Protein AF-A0A7S2BC73-F1 (afdb_monomer_lite)

InterPro domains:
  IPR008922 Di-copper centre-containing domain superfamily [G3DSA:1.10.1280.10] (42-224)
  IPR008922 Di-copper centre-containing domain superfamily [SSF48056] (127-220)

Sequence (227 aa):
MDGEVSPAVYTFAHSIQPLARMLWRADLLQCPEHCPMSMAPSECMCTCSKTALAGRPSYEILDSSGILESVEFFDADGHLLSSFYNESTEKIEYSLSGYTVDKTMHIYDGLLKLSCAPGKIGDNYDSSSPNDLTFWFLHPTIDRLWHYMRLSKRVYNETWDPYHTCYGHNPDDLQPFKNLFDNNNEYYTNSELYTLLHPKNIHLPYMYDNFEWPHCEMQGYNMKAFY

Foldseek 3Di:
DPDDQAPQLVVCLVVLQVLLVLCVVVVQWDADPDDDPPDDLVNHFIFGDCVVCPPPQLVVSCVVSCVQVVDWGADNVGDIDNHQADPVPRDGDCAPVPGDNVSVSVVSVSVSRSSRTSGDDDCCVDPSNVVDPVSVVVVVLVLLVVLLVLPWPDDDPPDFDQDDPDQLRHQQHFDPDDPPQHDPRDTDGNVRCVVCSHQPRPSDPDDDPDSDDVVCVVVVDDSPVTD

Structure (mmCIF, N/CA/C/O backbone):
data_AF-A0A7S2BC73-F1
#
_entry.id   AF-A0A7S2BC73-F1
#
loop_
_atom_site.group_PDB
_atom_site.id
_atom_site.type_symbol
_atom_site.label_atom_id
_atom_site.label_alt_id
_atom_site.label_comp_id
_atom_site.label_asym_id
_atom_site.label_entity_id
_atom_site.label_seq_id
_atom_site.pdbx_PDB_ins_code
_atom_site.Cartn_x
_atom_site.Cartn_y
_atom_site.Cartn_z
_atom_site.occupancy
_atom_site.B_iso_or_equiv
_atom_site.auth_seq_id
_atom_site.auth_comp_id
_atom_site.auth_asym_id
_atom_site.auth_atom_id
_atom_site.pdbx_PDB_model_num
ATOM 1 N N . MET A 1 1 ? -24.827 7.594 20.750 1.00 45.72 1 MET A N 1
ATOM 2 C CA . MET A 1 1 ? -23.374 7.812 20.910 1.00 45.72 1 MET A CA 1
ATOM 3 C C . MET A 1 1 ? -23.098 9.230 20.423 1.00 45.72 1 MET A C 1
ATOM 5 O O . MET A 1 1 ? -22.693 9.422 19.281 1.00 45.72 1 MET A O 1
ATOM 9 N N . ASP A 1 2 ? -23.377 10.218 21.277 1.00 42.28 2 ASP A N 1
ATOM 10 C CA . ASP A 1 2 ? -23.399 11.648 20.912 1.00 42.28 2 ASP A CA 1
ATOM 11 C C . ASP A 1 2 ? -22.150 12.393 21.418 1.00 42.28 2 ASP A C 1
ATOM 13 O O . ASP A 1 2 ? -22.203 13.571 21.746 1.00 42.28 2 ASP A O 1
ATOM 17 N N . GLY A 1 3 ? -21.009 11.702 21.503 1.00 53.25 3 GLY A N 1
ATOM 18 C CA . GLY A 1 3 ? -19.717 12.337 21.776 1.00 53.25 3 GLY A CA 1
ATOM 19 C C . GLY A 1 3 ? -19.117 12.928 20.500 1.00 53.25 3 GLY A C 1
ATOM 20 O O . GLY A 1 3 ? -19.081 12.249 19.465 1.00 53.25 3 GLY A O 1
ATOM 21 N N . GLU A 1 4 ? -18.665 14.181 20.555 1.00 55.88 4 GLU A N 1
ATOM 22 C CA . GLU A 1 4 ? -17.845 14.783 19.500 1.00 55.88 4 GLU A CA 1
ATOM 23 C C . GLU A 1 4 ? -16.570 13.963 19.283 1.00 55.88 4 GLU A C 1
ATOM 25 O O . GLU A 1 4 ? -15.957 13.461 20.222 1.00 55.88 4 GLU A O 1
ATOM 30 N N . VAL A 1 5 ? -16.196 13.802 18.017 1.00 60.91 5 VAL A N 1
ATOM 31 C CA . VAL A 1 5 ? -14.958 13.140 17.616 1.00 60.91 5 VAL A CA 1
ATOM 32 C C . VAL A 1 5 ? -13.845 14.189 17.672 1.00 60.91 5 VAL A C 1
ATOM 34 O O . VAL A 1 5 ? -13.923 15.191 16.963 1.00 60.91 5 VAL A O 1
ATOM 37 N N . SER A 1 6 ? -12.842 13.987 18.532 1.00 64.62 6 SER A N 1
ATOM 38 C CA . SER A 1 6 ? -11.708 14.915 18.699 1.00 64.62 6 SER A CA 1
ATOM 39 C C . SER A 1 6 ? -10.987 15.190 17.363 1.00 64.62 6 SER A C 1
ATOM 41 O O . SER A 1 6 ? -10.860 14.280 16.548 1.00 64.62 6 SER A O 1
ATOM 43 N N . PRO A 1 7 ? -10.447 16.401 17.116 1.00 67.12 7 PRO A N 1
ATOM 44 C CA . PRO A 1 7 ? -9.678 16.704 15.905 1.00 67.12 7 PRO A CA 1
ATOM 45 C C . PRO A 1 7 ? -8.522 15.734 15.631 1.00 67.12 7 PRO A C 1
ATOM 47 O O . PRO A 1 7 ? -8.244 15.418 14.476 1.00 67.12 7 PRO A O 1
ATOM 50 N N . ALA A 1 8 ? -7.881 15.215 16.678 1.00 63.97 8 ALA A N 1
ATOM 51 C CA . ALA A 1 8 ? -6.793 14.256 16.528 1.00 63.97 8 ALA A CA 1
ATOM 52 C C . ALA A 1 8 ? -7.261 12.903 15.990 1.00 63.97 8 ALA A C 1
ATOM 54 O O . ALA A 1 8 ? -6.517 12.209 15.309 1.00 63.97 8 ALA A O 1
ATOM 55 N N . VAL A 1 9 ? -8.537 12.578 16.166 1.00 61.12 9 VAL A N 1
ATOM 56 C CA . VAL A 1 9 ? -9.139 11.371 15.616 1.00 61.12 9 VAL A CA 1
ATOM 57 C C . VAL A 1 9 ? -9.092 11.380 14.073 1.00 61.12 9 VAL A C 1
ATOM 59 O O . VAL A 1 9 ? -8.940 10.327 13.462 1.00 61.12 9 VAL A O 1
ATOM 62 N N . TYR A 1 10 ? -9.080 12.550 13.412 1.00 65.62 10 TYR A N 1
ATOM 63 C CA . TYR A 1 10 ? -8.867 12.632 11.956 1.00 65.62 10 TYR A CA 1
ATOM 64 C C . TYR A 1 10 ? -7.457 12.241 11.510 1.00 65.62 10 TYR A C 1
ATOM 66 O O . TYR A 1 10 ? -7.296 11.804 10.371 1.00 65.62 10 TYR A O 1
ATOM 74 N N . THR A 1 11 ? -6.447 12.342 12.380 1.00 66.50 11 THR A N 1
ATOM 75 C CA . THR A 1 11 ? -5.098 11.843 12.054 1.00 66.50 11 THR A CA 1
ATOM 76 C C . THR A 1 11 ? -5.104 10.330 11.862 1.00 66.50 11 THR A C 1
ATOM 78 O O . THR A 1 11 ? -4.346 9.813 11.052 1.00 66.50 11 THR A O 1
ATOM 81 N N . PHE A 1 12 ? -6.044 9.638 12.511 1.00 71.94 12 PHE A N 1
ATOM 82 C CA . PHE A 1 12 ? -6.228 8.201 12.394 1.00 71.94 12 PHE A CA 1
ATOM 83 C C . PHE A 1 12 ? -7.166 7.779 11.253 1.00 71.94 12 PHE A C 1
ATOM 85 O O . PHE A 1 12 ? -7.286 6.595 10.937 1.00 71.94 12 PHE A O 1
ATOM 92 N N . ALA A 1 13 ? -7.833 8.729 10.591 1.00 71.56 13 ALA A N 1
ATOM 93 C CA . ALA A 1 13 ? -8.846 8.412 9.588 1.00 71.56 13 ALA A CA 1
ATOM 94 C C . ALA A 1 13 ? -8.305 7.551 8.433 1.00 71.56 13 ALA A C 1
ATOM 96 O O . ALA A 1 13 ? -9.030 6.709 7.904 1.00 71.56 13 ALA A O 1
ATOM 97 N N . HIS A 1 14 ? -7.021 7.705 8.086 1.00 73.50 14 HIS A N 1
ATOM 98 C CA . HIS A 1 14 ? -6.378 6.893 7.051 1.00 73.50 14 HIS A CA 1
ATOM 99 C C . HIS A 1 14 ? -6.269 5.410 7.435 1.00 73.50 14 HIS A C 1
ATOM 101 O O . HIS A 1 14 ? -6.293 4.553 6.561 1.00 73.50 14 HIS A O 1
ATOM 107 N N . SER A 1 15 ? -6.163 5.092 8.725 1.00 78.25 15 SER A N 1
ATOM 108 C CA . SER A 1 15 ?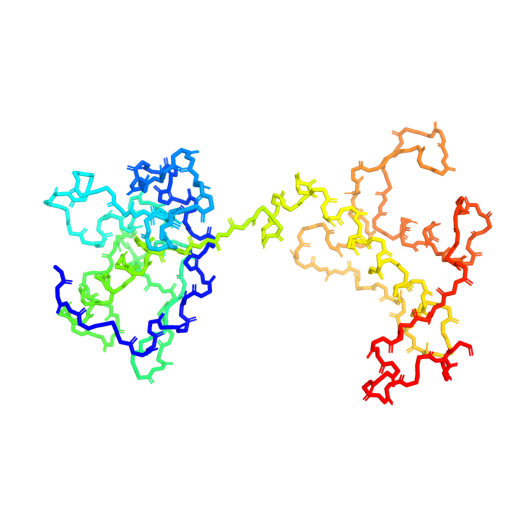 -6.010 3.722 9.221 1.00 78.25 15 SER A CA 1
ATOM 109 C C . SER A 1 15 ? -7.347 3.012 9.395 1.00 78.25 15 SER A C 1
ATOM 111 O O . SER A 1 15 ? -7.387 1.786 9.405 1.00 78.25 15 SER A O 1
ATOM 113 N N . ILE A 1 16 ? -8.462 3.746 9.459 1.00 82.50 16 ILE A N 1
ATOM 114 C CA . ILE A 1 16 ? -9.795 3.133 9.515 1.00 82.50 16 ILE A CA 1
ATOM 115 C C . ILE A 1 16 ? -10.016 2.206 8.315 1.00 82.50 16 ILE A C 1
ATOM 117 O O . ILE A 1 16 ? -10.535 1.102 8.447 1.00 82.50 16 ILE A O 1
ATOM 121 N N . GLN A 1 17 ? -9.626 2.677 7.135 1.00 80.12 17 GLN A N 1
ATOM 122 C CA . GLN A 1 17 ? -9.816 1.988 5.869 1.00 80.12 17 GLN A CA 1
ATOM 123 C C . GLN A 1 17 ? -9.168 0.592 5.836 1.00 80.12 17 GLN A C 1
ATOM 125 O O . GLN A 1 17 ? -9.895 -0.384 5.632 1.00 80.12 17 GLN A O 1
ATOM 130 N N . PRO A 1 18 ? -7.856 0.435 6.101 1.00 79.44 18 PRO A N 1
ATOM 131 C CA . PRO A 1 18 ? -7.240 -0.886 6.169 1.00 79.44 18 PRO A CA 1
ATOM 132 C C . PRO A 1 18 ? -7.751 -1.729 7.348 1.00 79.44 18 PRO A C 1
ATOM 134 O O . PRO A 1 18 ? -7.752 -2.956 7.247 1.00 79.44 18 PRO A O 1
ATOM 137 N N . LEU A 1 19 ? -8.212 -1.115 8.444 1.00 85.75 19 LEU A N 1
ATOM 138 C CA . LEU A 1 19 ? -8.766 -1.831 9.601 1.00 85.75 19 LEU A CA 1
ATOM 139 C C . LEU A 1 19 ? -10.217 -2.288 9.408 1.00 85.75 19 LEU A C 1
ATOM 141 O O . LEU A 1 19 ? -10.661 -3.213 10.089 1.00 85.75 19 LEU A O 1
ATOM 145 N N . ALA A 1 20 ? -10.950 -1.723 8.447 1.00 87.00 20 ALA A N 1
ATOM 146 C CA . ALA A 1 20 ? -12.342 -2.080 8.173 1.00 87.00 20 ALA A CA 1
ATOM 147 C C . ALA A 1 20 ? -12.517 -3.584 7.905 1.00 87.00 20 ALA A C 1
ATOM 149 O O . ALA A 1 20 ? -13.493 -4.191 8.347 1.00 87.00 20 ALA A O 1
ATOM 150 N N . ARG A 1 21 ? -11.529 -4.223 7.263 1.00 84.50 21 ARG A N 1
ATOM 151 C CA . ARG A 1 21 ? -11.527 -5.677 7.031 1.00 84.50 21 ARG A CA 1
ATOM 152 C C . ARG A 1 21 ? -11.583 -6.489 8.328 1.00 84.50 21 ARG A C 1
ATOM 154 O O . ARG A 1 21 ? -12.134 -7.584 8.322 1.00 84.50 21 ARG A O 1
ATOM 161 N N . MET A 1 22 ? -11.007 -5.981 9.418 1.00 89.06 22 MET A N 1
ATOM 162 C CA . MET A 1 22 ? -10.967 -6.670 10.710 1.00 89.06 22 MET A CA 1
ATOM 163 C C . MET A 1 22 ? -12.358 -6.678 11.339 1.00 89.06 22 MET A C 1
ATOM 165 O O . MET A 1 22 ? -12.852 -7.736 11.716 1.00 89.06 22 MET A O 1
ATOM 169 N N . LEU A 1 23 ? -13.050 -5.534 11.315 1.00 89.19 23 LEU A N 1
ATOM 170 C CA . LEU A 1 23 ? -14.446 -5.455 11.745 1.00 89.19 23 LEU A CA 1
ATOM 171 C C . LEU A 1 23 ? -15.386 -6.270 10.852 1.00 89.19 23 LEU A C 1
ATOM 173 O O . LEU A 1 23 ? -16.304 -6.907 11.360 1.00 89.19 23 LEU A O 1
ATOM 177 N N . TRP A 1 24 ? -15.166 -6.271 9.535 1.00 87.19 24 TRP A N 1
ATOM 178 C CA . TRP A 1 24 ? -15.962 -7.082 8.613 1.00 87.19 24 TRP A CA 1
ATOM 179 C C . TRP A 1 24 ? -15.786 -8.584 8.882 1.00 87.19 24 TRP A C 1
ATOM 181 O O . TRP A 1 24 ? -16.774 -9.300 9.008 1.00 87.19 24 TRP A O 1
ATOM 191 N N . ARG A 1 25 ? -14.545 -9.059 9.071 1.00 87.56 25 ARG A N 1
ATOM 192 C CA . ARG A 1 25 ? -14.253 -10.462 9.433 1.00 87.56 25 ARG A CA 1
ATOM 193 C C . ARG A 1 25 ? -14.805 -10.858 10.803 1.00 87.56 25 ARG A C 1
ATOM 195 O O . ARG A 1 25 ? -15.112 -12.028 11.006 1.00 87.56 25 ARG A O 1
ATOM 202 N N . ALA A 1 26 ? -14.925 -9.900 11.719 1.00 90.00 26 ALA A N 1
ATOM 203 C CA . ALA A 1 26 ? -15.525 -10.088 13.036 1.00 90.00 26 ALA A CA 1
ATOM 204 C C . ALA A 1 26 ? -17.066 -9.993 13.032 1.00 90.00 26 ALA A C 1
ATOM 206 O O . ALA A 1 26 ? -17.668 -10.010 14.103 1.00 90.00 26 ALA A O 1
ATOM 207 N N . ASP A 1 27 ? -17.703 -9.869 11.859 1.00 90.50 27 ASP A N 1
ATOM 208 C CA . ASP A 1 27 ? -19.157 -9.691 11.702 1.00 90.50 27 ASP A CA 1
ATOM 209 C C . ASP A 1 27 ? -19.706 -8.448 12.444 1.00 90.50 27 ASP A C 1
ATOM 211 O O . ASP A 1 27 ? -20.855 -8.378 12.887 1.00 90.50 27 ASP A O 1
ATOM 215 N N . LEU A 1 28 ? -18.854 -7.428 12.600 1.00 91.75 28 LEU A N 1
ATOM 216 C CA . LEU A 1 28 ? -19.187 -6.163 13.258 1.00 91.75 28 LEU A CA 1
ATOM 217 C C . LEU A 1 28 ? -19.649 -5.095 12.264 1.00 91.75 28 LEU A C 1
ATOM 219 O O . LEU A 1 28 ? -20.321 -4.151 12.679 1.00 91.75 28 LEU A O 1
ATOM 223 N N . LEU A 1 29 ? -19.331 -5.230 10.971 1.00 90.75 29 LEU A N 1
ATOM 224 C CA . LEU A 1 29 ? -19.782 -4.327 9.905 1.00 90.75 29 LEU A CA 1
ATOM 225 C C . LEU A 1 29 ? -20.921 -4.937 9.084 1.00 90.75 29 LEU A C 1
ATOM 227 O O . LEU A 1 29 ? -20.822 -6.049 8.582 1.00 90.75 29 LEU A O 1
ATOM 231 N N . GLN A 1 30 ? -21.966 -4.144 8.871 1.00 90.31 30 GLN A N 1
ATOM 232 C CA . GLN A 1 30 ? -23.051 -4.398 7.930 1.00 90.31 30 GLN A CA 1
ATOM 233 C C . GLN A 1 30 ? -22.867 -3.507 6.706 1.00 90.31 30 GLN A C 1
ATOM 235 O O . GLN A 1 30 ? -22.886 -2.279 6.811 1.00 90.31 30 GLN A O 1
ATOM 240 N N . CYS A 1 31 ? -22.698 -4.134 5.545 1.00 87.38 31 CYS A N 1
ATOM 241 C CA . CYS A 1 31 ? -22.526 -3.462 4.264 1.00 87.38 31 CYS A CA 1
ATOM 242 C C . CYS A 1 31 ? -23.716 -3.775 3.344 1.00 87.38 31 CYS A C 1
ATOM 244 O O . CYS A 1 31 ? -24.169 -4.921 3.326 1.00 87.38 31 CYS A O 1
ATOM 246 N N . PRO A 1 32 ? -24.217 -2.805 2.558 1.00 88.38 32 PRO A N 1
ATOM 247 C CA . PRO A 1 32 ? -25.177 -3.089 1.496 1.00 88.38 32 PRO A CA 1
ATOM 248 C C . PRO A 1 32 ? -24.585 -4.069 0.476 1.00 88.38 32 PRO A C 1
ATOM 250 O O . PRO A 1 32 ? -23.454 -3.883 0.034 1.00 88.38 32 PRO A O 1
ATOM 253 N N . GLU A 1 33 ? -25.355 -5.076 0.055 1.00 86.69 33 GLU A N 1
ATOM 254 C CA . GLU A 1 33 ? -24.918 -6.018 -0.992 1.00 86.69 33 GLU A CA 1
ATOM 255 C C . GLU A 1 33 ? -24.761 -5.337 -2.359 1.00 86.69 33 GLU A C 1
ATOM 257 O O . GLU A 1 33 ? -23.936 -5.736 -3.179 1.00 86.69 33 GLU A O 1
ATOM 262 N N . HIS A 1 34 ? -25.563 -4.301 -2.616 1.00 85.94 34 HIS A N 1
ATOM 263 C CA . HIS A 1 34 ? -25.544 -3.560 -3.866 1.00 85.94 34 HIS A CA 1
ATOM 264 C C . HIS A 1 34 ? -25.790 -2.070 -3.637 1.00 85.94 34 HIS A C 1
ATOM 266 O O . HIS A 1 34 ? -26.645 -1.673 -2.845 1.00 85.94 34 HIS A O 1
ATOM 272 N N . CYS A 1 35 ? -25.075 -1.252 -4.403 1.00 86.75 35 CYS A N 1
ATOM 273 C CA . CYS A 1 35 ? -25.186 0.195 -4.384 1.00 86.75 35 CYS A CA 1
ATOM 274 C C . CYS A 1 35 ? -25.550 0.739 -5.770 1.00 86.75 35 CYS A C 1
ATOM 276 O O . CYS A 1 35 ? -24.654 0.963 -6.590 1.00 86.75 35 CYS A O 1
ATOM 278 N N . PRO A 1 36 ? -26.839 0.982 -6.056 1.00 90.25 36 PRO A N 1
ATOM 279 C CA . PRO A 1 36 ? -27.240 1.572 -7.324 1.00 90.25 36 PRO A CA 1
ATOM 280 C C . PRO A 1 36 ? -26.840 3.052 -7.383 1.00 90.25 36 PRO A C 1
ATOM 282 O O . PRO A 1 36 ? -26.786 3.736 -6.362 1.00 90.25 36 PRO A O 1
ATOM 285 N N . MET A 1 37 ? -26.633 3.585 -8.591 1.00 87.19 37 MET A N 1
ATOM 286 C CA . MET A 1 37 ? -26.257 4.999 -8.784 1.00 87.19 37 MET A CA 1
ATOM 287 C C . MET A 1 37 ? -27.290 6.002 -8.239 1.00 87.19 37 MET A C 1
ATOM 289 O O . MET A 1 37 ? -26.955 7.158 -8.011 1.00 87.19 37 MET A O 1
ATOM 293 N N . SER A 1 38 ? -28.540 5.577 -8.038 1.00 90.69 38 SER A N 1
ATOM 294 C CA . SER A 1 38 ? -29.615 6.397 -7.470 1.00 90.69 38 SER A CA 1
ATOM 295 C C . SER A 1 38 ? -29.596 6.485 -5.939 1.00 90.69 38 SER A C 1
ATOM 297 O O . SER A 1 38 ? -30.345 7.280 -5.380 1.00 90.69 38 SER A O 1
ATOM 299 N N . MET A 1 39 ? -28.809 5.646 -5.261 1.00 89.38 39 MET A N 1
ATOM 300 C CA . MET A 1 39 ? -28.715 5.614 -3.801 1.00 89.38 39 MET A CA 1
ATOM 301 C C . MET A 1 39 ? -27.860 6.777 -3.294 1.00 89.38 39 MET A C 1
ATOM 303 O O . MET A 1 39 ? -26.826 7.105 -3.884 1.00 89.38 39 MET A O 1
ATOM 307 N N . ALA A 1 40 ? -28.264 7.391 -2.179 1.00 87.31 40 ALA A N 1
ATOM 308 C CA . ALA A 1 40 ? -27.463 8.446 -1.575 1.00 87.31 40 ALA A CA 1
ATOM 309 C C . ALA A 1 40 ? -26.092 7.889 -1.136 1.00 87.31 40 ALA A C 1
ATOM 311 O O . ALA A 1 40 ? -26.018 6.765 -0.630 1.00 87.31 40 ALA A O 1
ATOM 312 N N . PRO A 1 41 ? -24.987 8.652 -1.254 1.00 80.31 41 PRO A N 1
ATOM 313 C CA . PRO A 1 41 ? -23.673 8.180 -0.815 1.00 80.31 41 PRO A CA 1
ATOM 314 C C . PRO A 1 41 ? -23.644 7.699 0.642 1.00 80.31 41 PRO A C 1
ATOM 316 O O . PRO A 1 41 ? -22.939 6.741 0.936 1.00 80.31 41 PRO A O 1
ATOM 319 N N . SER A 1 42 ? -24.440 8.322 1.520 1.00 82.06 42 SER A N 1
ATOM 320 C CA . SER A 1 42 ? -24.604 7.955 2.934 1.00 82.06 42 SER A CA 1
ATOM 321 C C . SER A 1 42 ? -25.309 6.619 3.173 1.00 82.06 42 SER A C 1
ATOM 323 O O . SER A 1 42 ? -25.177 6.051 4.248 1.00 82.06 42 SER A O 1
ATOM 325 N N . GLU A 1 43 ? -26.076 6.128 2.201 1.00 85.25 43 GLU A N 1
ATOM 326 C CA . GLU A 1 43 ? -26.794 4.848 2.277 1.00 85.25 43 GLU A CA 1
ATOM 327 C C . GLU A 1 43 ? -25.970 3.703 1.675 1.00 85.25 43 GLU A C 1
ATOM 329 O O . GLU A 1 43 ? -26.135 2.546 2.048 1.00 85.25 43 GLU A O 1
ATOM 334 N N . CYS A 1 44 ? -25.030 4.032 0.787 1.00 86.38 44 CYS A N 1
ATOM 335 C CA . CYS A 1 44 ? -24.063 3.096 0.233 1.00 86.38 44 CYS A CA 1
ATOM 336 C C . CYS A 1 44 ? -22.754 3.127 1.040 1.00 86.38 44 CYS A C 1
ATOM 338 O O . CYS A 1 44 ? -21.707 3.541 0.543 1.00 86.38 44 CYS A O 1
ATOM 340 N N . MET A 1 45 ? -22.791 2.729 2.305 1.00 85.81 45 MET A N 1
ATOM 341 C CA . MET A 1 45 ? -21.575 2.544 3.099 1.00 85.81 45 MET A CA 1
ATOM 342 C C . MET A 1 45 ? -21.766 1.442 4.126 1.00 85.81 45 MET A C 1
ATOM 344 O O . MET A 1 45 ? -22.878 1.199 4.594 1.00 85.81 45 MET A O 1
ATOM 348 N N . CYS A 1 46 ? -20.666 0.791 4.485 1.00 87.25 46 CYS A N 1
ATOM 349 C CA . CYS A 1 46 ? -20.659 -0.108 5.624 1.00 87.25 46 CYS A CA 1
ATOM 350 C C . CYS A 1 46 ? -20.856 0.692 6.913 1.00 87.25 46 CYS A C 1
ATOM 352 O O . CYS A 1 46 ? -20.271 1.763 7.081 1.00 87.25 46 CYS A O 1
ATOM 354 N N . THR A 1 47 ? -21.652 0.151 7.830 1.00 90.31 47 THR A N 1
ATOM 355 C CA . THR A 1 47 ? -21.834 0.703 9.177 1.00 90.31 47 THR A CA 1
ATOM 356 C C . THR A 1 47 ? -21.753 -0.407 10.211 1.00 90.31 47 THR A C 1
ATOM 358 O O . THR A 1 47 ? -21.952 -1.573 9.880 1.00 90.31 47 THR A O 1
ATOM 361 N N . CYS A 1 48 ? -21.455 -0.088 11.468 1.00 91.12 48 CYS A N 1
ATOM 362 C CA . CYS A 1 48 ? -21.452 -1.129 12.491 1.00 91.12 48 CYS A CA 1
ATOM 363 C C . CYS A 1 48 ? -22.848 -1.706 12.761 1.00 91.12 48 CYS A C 1
ATOM 365 O O . CYS A 1 48 ? -23.842 -0.983 12.885 1.00 91.12 48 CYS A O 1
ATOM 367 N N . SER A 1 49 ? -22.888 -3.020 12.959 1.00 91.25 49 SER A N 1
ATOM 368 C CA . SER A 1 49 ? -24.059 -3.764 13.403 1.00 91.25 49 SER A CA 1
ATOM 369 C C . SER A 1 49 ? -24.483 -3.320 14.803 1.00 91.25 49 SER A C 1
ATOM 371 O O . SER A 1 49 ? -23.832 -3.629 15.803 1.00 91.25 49 SER A O 1
ATOM 373 N N . LYS A 1 50 ? -25.619 -2.620 14.907 1.00 87.62 50 LYS A N 1
ATOM 374 C CA . LYS A 1 50 ? -26.161 -2.189 16.210 1.00 87.62 50 LYS A CA 1
ATOM 375 C C . LYS A 1 50 ? -26.418 -3.364 17.155 1.00 87.62 50 LYS A C 1
ATOM 377 O O . LYS A 1 50 ? -26.315 -3.195 18.364 1.00 87.62 50 LYS A O 1
ATOM 382 N N . THR A 1 51 ? -26.766 -4.532 16.615 1.00 87.75 51 THR A N 1
ATOM 383 C CA . THR A 1 51 ? -27.002 -5.750 17.396 1.00 87.75 51 THR A CA 1
ATOM 384 C C . THR A 1 51 ? -25.697 -6.376 17.874 1.00 87.75 51 THR A C 1
ATOM 386 O O . THR A 1 51 ? -25.627 -6.766 19.034 1.00 87.75 51 THR A O 1
ATOM 389 N N . ALA A 1 52 ? -24.656 -6.420 17.036 1.00 86.81 52 ALA A N 1
ATOM 390 C CA . ALA A 1 52 ? -23.363 -6.997 17.418 1.00 86.81 52 ALA A CA 1
ATOM 391 C C . ALA A 1 52 ? -22.607 -6.145 18.455 1.00 86.81 52 ALA A C 1
ATOM 393 O O . ALA A 1 52 ? -21.820 -6.674 19.241 1.00 86.81 52 ALA A O 1
ATOM 394 N N . LEU A 1 53 ? -22.864 -4.832 18.482 1.00 89.25 53 LEU A N 1
ATOM 395 C CA . LEU A 1 53 ? -22.290 -3.909 19.467 1.00 89.25 53 LEU A CA 1
ATOM 396 C C . LEU A 1 53 ? -23.122 -3.773 20.756 1.00 89.25 53 LEU A C 1
ATOM 398 O O . LEU A 1 53 ? -22.682 -3.125 21.706 1.00 89.25 53 LEU A O 1
ATOM 402 N N . ALA A 1 54 ? -24.338 -4.323 20.808 1.00 88.62 54 ALA A N 1
ATOM 403 C CA . ALA A 1 54 ? -25.264 -4.054 21.902 1.00 88.62 54 ALA A CA 1
ATOM 404 C C . ALA A 1 54 ? -24.729 -4.561 23.254 1.00 88.62 54 ALA A C 1
ATOM 406 O O . ALA A 1 54 ? -24.465 -5.747 23.429 1.00 88.62 54 ALA A O 1
ATOM 407 N N . GLY A 1 55 ? -24.617 -3.655 24.231 1.00 87.00 55 GLY A N 1
ATOM 408 C CA . GLY A 1 55 ? -24.235 -3.983 25.610 1.00 87.00 55 GLY A CA 1
ATOM 409 C C . GLY A 1 55 ? -22.743 -4.240 25.838 1.00 87.00 55 GLY A C 1
ATOM 410 O O . GLY A 1 55 ? -22.372 -4.564 26.963 1.00 87.00 55 GLY A O 1
ATOM 411 N N . ARG A 1 56 ? -21.896 -4.074 24.815 1.00 90.25 56 ARG A N 1
ATOM 412 C CA . ARG A 1 56 ? -20.444 -4.268 24.911 1.00 90.25 56 ARG A CA 1
ATOM 413 C C . ARG A 1 56 ? -19.728 -2.915 24.986 1.00 90.25 56 ARG A C 1
ATOM 415 O O . ARG A 1 56 ? -20.075 -2.014 24.218 1.00 90.25 56 ARG A O 1
ATOM 422 N N . PRO A 1 57 ? -18.753 -2.734 25.891 1.00 91.88 57 PRO A N 1
ATOM 423 C CA . PRO A 1 57 ? -17.952 -1.518 25.925 1.00 91.88 57 PRO A CA 1
ATOM 424 C C . PRO A 1 57 ? -16.986 -1.470 24.732 1.00 91.88 57 PRO A C 1
ATOM 426 O O . PRO A 1 57 ? -16.520 -2.504 24.250 1.00 91.88 57 PRO A O 1
ATOM 429 N N . SER A 1 58 ? -16.649 -0.263 24.272 1.00 92.25 58 SER A N 1
ATOM 430 C CA . SER A 1 58 ? -15.863 -0.067 23.046 1.00 92.25 58 SER A CA 1
ATOM 431 C C . SER A 1 58 ? -14.500 -0.757 23.075 1.00 92.25 58 SER A C 1
ATOM 433 O O . SER A 1 58 ? -14.108 -1.352 22.077 1.00 92.25 58 SER A O 1
ATOM 435 N N . TYR A 1 59 ? -13.807 -0.754 24.218 1.00 91.00 59 TYR A N 1
ATOM 436 C CA . TYR A 1 59 ? -12.498 -1.401 24.352 1.00 91.00 59 TYR A CA 1
ATOM 437 C C . TYR A 1 59 ? -12.556 -2.918 24.110 1.00 91.00 59 TYR A C 1
ATOM 439 O O . TYR A 1 59 ? -11.660 -3.468 23.487 1.00 91.00 59 TYR A O 1
ATOM 447 N N . GLU A 1 60 ? -13.628 -3.591 24.543 1.00 92.31 60 GLU A N 1
ATOM 448 C CA . GLU A 1 60 ? -13.795 -5.039 24.366 1.00 92.31 60 GLU A CA 1
ATOM 449 C C . GLU A 1 60 ? -14.042 -5.386 22.893 1.00 92.31 60 GLU A C 1
ATOM 451 O O . GLU A 1 60 ? -13.541 -6.382 22.372 1.00 92.31 60 GLU A O 1
ATOM 456 N N . ILE A 1 61 ? -14.806 -4.544 22.194 1.00 92.94 61 ILE A N 1
ATOM 457 C CA . ILE A 1 61 ? -15.046 -4.690 20.756 1.00 92.94 61 ILE A CA 1
ATOM 458 C C . ILE A 1 61 ? -13.742 -4.478 19.980 1.00 92.94 61 ILE A C 1
ATOM 460 O O . ILE A 1 61 ? -13.403 -5.288 19.119 1.00 92.94 61 ILE A O 1
ATOM 464 N N . LEU A 1 62 ? -13.005 -3.410 20.292 1.00 92.12 62 LEU A N 1
ATOM 465 C CA . LEU A 1 62 ? -11.751 -3.082 19.615 1.00 92.12 62 LEU A CA 1
ATOM 466 C C . LEU A 1 62 ? -10.685 -4.163 19.838 1.00 92.12 62 LEU A C 1
ATOM 468 O O . LEU A 1 62 ? -10.035 -4.560 18.875 1.00 92.12 62 LEU A O 1
ATOM 472 N N . ASP A 1 63 ? -10.564 -4.684 21.058 1.00 91.69 63 ASP A N 1
ATOM 473 C CA . ASP A 1 63 ? -9.659 -5.787 21.398 1.00 91.69 63 ASP A CA 1
ATOM 474 C C . ASP A 1 63 ? -10.030 -7.080 20.670 1.00 91.69 63 ASP A C 1
ATOM 476 O O . ASP A 1 63 ? -9.243 -7.607 19.891 1.00 91.69 63 ASP A O 1
ATOM 480 N N . SER A 1 64 ? -11.277 -7.541 20.815 1.00 90.44 64 SER A N 1
ATOM 481 C CA . SER A 1 64 ? -11.726 -8.791 20.180 1.00 90.44 64 SER A CA 1
ATOM 482 C C . SER A 1 64 ? -11.702 -8.758 18.648 1.00 90.44 64 SER A C 1
ATOM 484 O O . SER A 1 64 ? -11.631 -9.809 18.013 1.00 90.44 64 SER A O 1
ATOM 486 N N . SER A 1 65 ? -11.756 -7.569 18.041 1.00 91.31 65 SER A N 1
ATOM 487 C CA . SER A 1 65 ? -11.594 -7.392 16.593 1.00 91.31 65 SER A CA 1
ATOM 488 C C . SER A 1 65 ? -10.132 -7.350 16.130 1.00 91.31 65 SER A C 1
ATOM 490 O O . SER A 1 65 ? -9.894 -7.386 14.925 1.00 91.31 65 SER A O 1
ATOM 492 N N . GLY A 1 66 ? -9.169 -7.262 17.055 1.00 90.38 66 GLY A N 1
ATOM 493 C CA . GLY A 1 66 ? -7.736 -7.092 16.792 1.00 90.38 66 GLY A CA 1
ATOM 494 C C . GLY A 1 66 ? -7.327 -5.661 16.423 1.00 90.38 66 GLY A C 1
ATOM 495 O O . GLY A 1 66 ? -6.178 -5.427 16.049 1.00 90.38 66 GLY A O 1
ATOM 496 N N . ILE A 1 67 ? -8.246 -4.687 16.496 1.00 90.81 67 ILE A N 1
ATOM 497 C CA . ILE A 1 67 ? -7.930 -3.293 16.160 1.00 90.81 67 ILE A CA 1
ATOM 498 C C . ILE A 1 67 ? -6.866 -2.746 17.101 1.00 90.81 67 ILE A C 1
ATOM 500 O O . ILE A 1 67 ? -5.927 -2.142 16.598 1.00 90.81 67 ILE A O 1
ATOM 504 N N . LEU A 1 68 ? -6.988 -2.965 18.418 1.00 90.31 68 LEU A N 1
ATOM 505 C CA . LEU A 1 68 ? -6.045 -2.420 19.409 1.00 90.31 68 LEU A CA 1
ATOM 506 C C . LEU A 1 68 ? -4.603 -2.905 19.197 1.00 90.31 68 LEU A C 1
ATOM 508 O O . LEU A 1 68 ? -3.671 -2.170 19.501 1.00 90.31 68 LEU A O 1
ATOM 512 N N . GLU A 1 69 ? -4.413 -4.100 18.638 1.00 87.50 69 GLU A N 1
ATOM 513 C CA . GLU A 1 69 ? -3.089 -4.627 18.279 1.00 87.50 69 GLU A CA 1
ATOM 514 C C . GLU A 1 69 ? -2.518 -3.986 17.004 1.00 87.50 69 GLU A C 1
ATOM 516 O O . GLU A 1 69 ? -1.310 -3.978 16.789 1.00 87.50 69 GLU A O 1
ATOM 521 N N . SER A 1 70 ? -3.389 -3.473 16.133 1.00 86.19 70 SER A N 1
ATOM 522 C CA . SER A 1 70 ? -3.041 -3.011 14.782 1.00 86.19 70 SER A CA 1
ATOM 523 C C . SER A 1 70 ? -3.046 -1.485 14.636 1.00 86.19 70 SER A C 1
ATOM 525 O O . SER A 1 70 ? -2.885 -0.977 13.524 1.00 86.19 70 SER A O 1
ATOM 527 N N . VAL A 1 71 ? -3.290 -0.751 15.724 1.00 85.69 71 VAL A N 1
ATOM 528 C CA . VAL A 1 71 ? -3.525 0.696 15.723 1.00 85.69 71 VAL A CA 1
ATOM 529 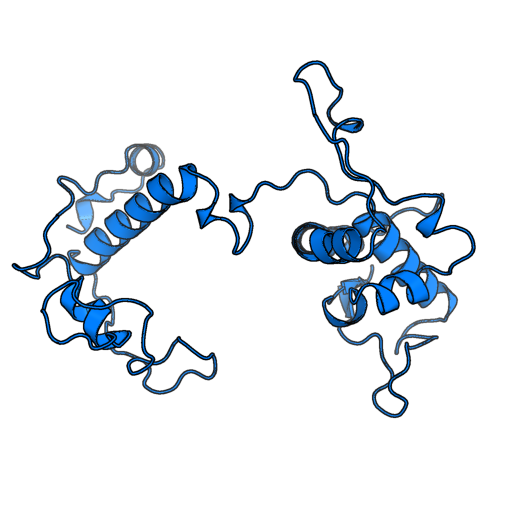C C . VAL A 1 71 ? -2.474 1.449 16.521 1.00 85.69 71 VAL A C 1
ATOM 531 O O . VAL A 1 71 ? -2.138 1.086 17.640 1.00 85.69 71 VAL A O 1
ATOM 534 N N . GLU A 1 72 ? -2.053 2.580 15.969 1.00 85.25 72 GLU A N 1
ATOM 535 C CA . GLU A 1 72 ? -1.465 3.684 16.716 1.00 85.25 72 GLU A CA 1
ATOM 536 C C . GLU A 1 72 ? -2.371 4.913 16.558 1.00 85.25 72 GLU A C 1
ATOM 538 O O . GLU A 1 72 ? -2.872 5.180 15.464 1.00 85.25 72 GLU A O 1
ATOM 543 N N . PHE A 1 73 ? -2.614 5.659 17.634 1.00 80.56 73 PHE A N 1
ATOM 544 C CA . PHE A 1 73 ? -3.575 6.764 17.663 1.00 80.56 73 PHE A CA 1
ATOM 545 C C . PHE A 1 73 ? -2.966 8.012 18.299 1.00 80.56 73 PHE A C 1
ATOM 547 O O . PHE A 1 73 ? -2.283 7.909 19.309 1.00 80.56 73 PHE A O 1
ATOM 554 N N . PHE A 1 74 ? -3.246 9.201 17.767 1.00 81.62 74 PHE A N 1
ATOM 555 C CA . PHE A 1 74 ? -2.841 10.457 18.403 1.00 81.62 74 PHE A CA 1
ATOM 556 C C . PHE A 1 74 ? -4.000 11.075 19.182 1.00 81.62 74 PHE A C 1
ATOM 558 O O . PHE A 1 74 ? -5.113 11.187 18.665 1.00 81.62 74 PHE A O 1
ATOM 565 N N . ASP A 1 75 ? -3.742 11.499 20.418 1.00 76.50 75 ASP A N 1
ATOM 566 C CA . ASP A 1 75 ? -4.721 12.221 21.230 1.00 76.50 75 ASP A CA 1
ATOM 567 C C . ASP A 1 75 ? -4.867 13.698 20.812 1.00 76.50 75 ASP A C 1
ATOM 569 O O . ASP A 1 75 ? -4.140 14.206 19.958 1.00 76.50 75 ASP A O 1
ATOM 573 N N . ALA A 1 76 ? -5.820 14.409 21.429 1.00 74.19 76 ALA A N 1
ATOM 574 C CA . ALA A 1 76 ? -6.107 15.818 21.129 1.00 74.19 76 ALA A CA 1
ATOM 575 C C . ALA A 1 76 ? -4.907 16.765 21.333 1.00 74.19 76 ALA A C 1
ATOM 577 O O . ALA A 1 76 ? -4.866 17.824 20.708 1.00 74.19 76 ALA A O 1
ATOM 578 N N . ASP A 1 77 ? -3.957 16.381 22.186 1.00 76.88 77 ASP A N 1
ATOM 579 C CA . ASP A 1 77 ? -2.757 17.147 22.509 1.00 76.88 77 ASP A CA 1
ATOM 580 C C . ASP A 1 77 ? -1.551 16.740 21.622 1.00 76.88 77 ASP A C 1
ATOM 582 O O . ASP A 1 77 ? -0.480 17.343 21.713 1.00 76.88 77 ASP A O 1
ATOM 586 N N . GLY A 1 78 ? -1.727 15.768 20.715 1.00 77.50 78 GLY A N 1
ATOM 587 C CA . GLY A 1 78 ? -0.716 15.298 19.764 1.00 77.50 78 GLY A CA 1
ATOM 588 C C . GLY A 1 78 ? 0.209 14.200 20.301 1.00 77.50 78 GLY A C 1
ATOM 589 O O . GLY A 1 78 ? 1.250 13.932 19.698 1.00 77.50 78 GLY A O 1
ATOM 590 N N . HIS A 1 79 ? -0.136 13.556 21.414 1.00 80.25 79 HIS A N 1
ATOM 591 C CA . HIS A 1 79 ? 0.612 12.432 21.967 1.00 80.25 79 HIS A CA 1
ATOM 592 C C . HIS A 1 79 ? 0.268 11.131 21.237 1.00 80.25 79 HIS A C 1
ATOM 594 O O . HIS A 1 79 ? -0.903 10.776 21.103 1.00 80.25 79 HIS A O 1
ATOM 600 N N . LEU A 1 80 ? 1.300 10.398 20.811 1.00 84.25 80 LEU A N 1
ATOM 601 C CA . LEU A 1 80 ? 1.162 9.068 20.219 1.00 84.25 80 LEU A CA 1
ATOM 602 C C . LEU A 1 80 ? 0.797 8.028 21.286 1.00 84.25 80 LEU A C 1
ATOM 604 O O . LEU A 1 80 ? 1.509 7.861 22.276 1.00 84.25 80 LEU A O 1
ATOM 608 N N . LEU A 1 81 ? -0.278 7.294 21.032 1.00 84.12 81 LEU A N 1
ATOM 609 C CA . LEU A 1 81 ? -0.730 6.115 21.758 1.00 84.12 81 LEU A CA 1
ATOM 610 C C . LEU A 1 81 ? -0.501 4.893 20.872 1.00 84.12 81 LEU A C 1
ATOM 612 O O . LEU A 1 81 ? -1.265 4.643 19.942 1.00 84.12 81 LEU A O 1
ATOM 616 N N . SER A 1 82 ? 0.567 4.155 21.155 1.00 84.44 82 SER A N 1
ATOM 617 C CA . SER A 1 82 ? 0.952 2.937 20.428 1.00 84.44 82 SER A CA 1
ATOM 618 C C . SER A 1 82 ? 0.839 1.664 21.270 1.00 84.44 82 SER A C 1
ATOM 620 O O . SER A 1 82 ? 1.055 0.571 20.760 1.00 84.44 82 SER A O 1
ATOM 622 N N . SER A 1 83 ? 0.496 1.787 22.555 1.00 86.38 83 SER A N 1
ATOM 623 C CA . SER A 1 83 ? 0.206 0.645 23.417 1.00 86.38 83 SER A CA 1
ATOM 624 C C . SER A 1 83 ? -1.128 0.838 24.117 1.00 86.38 83 SER A C 1
ATOM 626 O O . SER A 1 83 ? -1.372 1.861 24.757 1.00 86.38 83 SER A O 1
ATOM 628 N N . PHE A 1 84 ? -1.969 -0.182 23.996 1.00 90.44 84 PHE A N 1
ATOM 629 C CA . PHE A 1 84 ? -3.256 -0.299 24.675 1.00 90.44 84 PHE A CA 1
ATOM 630 C C . PHE A 1 84 ? -3.260 -1.458 25.668 1.00 90.44 84 PHE A C 1
ATOM 632 O O . PHE A 1 84 ? -4.294 -1.748 26.264 1.00 90.44 84 PHE A O 1
ATOM 639 N N . TYR A 1 85 ? -2.110 -2.114 25.849 1.00 89.44 85 TYR A N 1
ATOM 640 C CA . TYR A 1 85 ? -1.954 -3.301 26.670 1.00 89.44 85 TYR A CA 1
ATOM 641 C C . TYR A 1 85 ? -0.880 -3.088 27.725 1.00 89.44 85 TYR A C 1
ATOM 643 O O . TYR A 1 85 ? 0.186 -2.524 27.481 1.00 89.44 85 TYR A O 1
ATOM 651 N N . ASN A 1 86 ? -1.147 -3.623 28.905 1.00 85.50 86 ASN A N 1
ATOM 652 C CA . ASN A 1 86 ? -0.171 -3.711 29.960 1.00 85.50 86 ASN A CA 1
ATOM 653 C C . ASN A 1 86 ? 0.731 -4.924 29.706 1.00 85.50 86 ASN A C 1
ATOM 655 O O . ASN A 1 86 ? 0.305 -6.065 29.895 1.00 85.50 86 ASN A O 1
ATOM 659 N N . GLU A 1 87 ? 1.987 -4.681 29.335 1.00 80.94 87 GLU A N 1
ATOM 660 C CA . GLU A 1 87 ? 2.957 -5.728 28.974 1.00 80.94 87 GLU A CA 1
ATOM 661 C C . GLU A 1 87 ? 3.157 -6.792 30.064 1.00 80.94 87 GLU A C 1
ATOM 663 O O . GLU A 1 87 ? 3.439 -7.946 29.765 1.00 80.94 87 GLU A O 1
ATOM 668 N N . SER A 1 88 ? 2.993 -6.436 31.343 1.00 83.94 88 SER A N 1
ATOM 669 C CA . SER A 1 88 ? 3.174 -7.386 32.452 1.00 83.94 88 SER A CA 1
ATOM 670 C C . SER A 1 88 ? 1.985 -8.324 32.651 1.00 83.94 88 SER A C 1
ATOM 672 O O . SER A 1 88 ? 2.130 -9.373 33.276 1.00 83.94 88 SER A O 1
ATOM 674 N N . THR A 1 89 ? 0.797 -7.931 32.192 1.00 84.62 89 THR A N 1
ATOM 675 C CA . THR A 1 89 ? -0.442 -8.691 32.420 1.00 84.62 89 THR A CA 1
ATOM 676 C C . THR A 1 89 ? -1.116 -9.162 31.139 1.00 84.62 89 THR A C 1
ATOM 678 O O . THR A 1 89 ? -2.083 -9.913 31.247 1.00 84.62 89 THR A O 1
ATOM 681 N N . GLU A 1 90 ? -0.625 -8.733 29.970 1.00 81.94 90 GLU A N 1
ATOM 682 C CA . GLU A 1 90 ? -1.205 -8.997 28.644 1.00 81.94 90 GLU A CA 1
ATOM 683 C C . GLU A 1 90 ? -2.702 -8.648 28.588 1.00 81.94 90 GLU A C 1
ATOM 685 O O . GLU A 1 90 ? -3.520 -9.339 27.985 1.00 81.94 90 GLU A O 1
ATOM 690 N N . LYS A 1 91 ? -3.086 -7.573 29.285 1.00 84.69 91 LYS A N 1
ATOM 691 C CA . LYS A 1 91 ? -4.468 -7.092 29.367 1.00 84.69 91 LYS A CA 1
ATOM 692 C C . LYS A 1 91 ? -4.565 -5.658 28.902 1.00 84.69 91 LYS A C 1
ATOM 694 O O . LYS A 1 91 ? -3.635 -4.883 29.094 1.00 84.69 91 LYS A O 1
ATOM 699 N N . ILE A 1 92 ? -5.729 -5.310 28.367 1.00 88.31 92 ILE A N 1
ATOM 700 C CA . ILE A 1 92 ? -6.055 -3.947 27.959 1.00 88.31 92 ILE A CA 1
ATOM 701 C C . ILE A 1 92 ? -5.878 -2.992 29.145 1.00 88.31 92 ILE A C 1
ATOM 703 O O . ILE A 1 92 ? -6.359 -3.251 30.255 1.00 88.31 92 ILE A O 1
ATOM 707 N N . GLU A 1 93 ? -5.210 -1.872 28.903 1.00 87.31 93 GLU A N 1
ATOM 708 C CA . GLU A 1 93 ? -5.046 -0.805 29.877 1.00 87.31 93 GLU A CA 1
ATOM 709 C C . GLU A 1 93 ? -6.395 -0.128 30.132 1.00 87.31 93 GLU A C 1
ATOM 711 O O . GLU A 1 93 ? -6.994 0.511 29.262 1.00 87.31 93 GLU A O 1
ATOM 716 N N . TYR A 1 94 ? -6.871 -0.254 31.371 1.00 84.94 94 TYR A N 1
ATOM 717 C CA . TYR A 1 94 ? -8.075 0.437 31.829 1.00 84.94 94 TYR A CA 1
ATOM 718 C C . TYR A 1 94 ? -7.864 1.959 31.951 1.00 84.94 94 TYR A C 1
ATOM 720 O O . TYR A 1 94 ? -8.807 2.739 31.844 1.00 84.94 94 TYR A O 1
ATOM 728 N N . SER A 1 95 ? -6.619 2.386 32.171 1.00 89.62 95 SER A N 1
ATOM 729 C CA . SER A 1 95 ? -6.196 3.785 32.172 1.00 89.62 95 SER A CA 1
ATOM 730 C C . SER A 1 95 ? -4.852 3.863 31.470 1.00 89.62 95 SER A C 1
ATOM 732 O O . SER A 1 95 ? -3.870 3.374 32.021 1.00 89.62 95 SER A O 1
ATOM 734 N N . LEU A 1 96 ? -4.812 4.473 30.287 1.00 88.12 96 LEU A N 1
ATOM 735 C CA . LEU A 1 96 ? -3.569 4.636 29.537 1.00 88.12 96 LEU A CA 1
ATOM 736 C C . LEU A 1 96 ? -2.606 5.546 30.303 1.00 88.12 96 LEU A C 1
ATOM 738 O O . LEU A 1 96 ? -3.022 6.521 30.940 1.00 88.12 96 LEU A O 1
ATOM 742 N N . SER A 1 97 ? -1.312 5.244 30.226 1.00 85.62 97 SER A N 1
ATOM 743 C CA . SER A 1 97 ? -0.266 6.062 30.846 1.00 85.62 97 SER A CA 1
ATOM 744 C C . SER A 1 97 ? -0.376 7.535 30.429 1.00 85.62 97 SER A C 1
ATOM 746 O O . SER A 1 97 ? -0.367 7.860 29.244 1.00 85.62 97 SER A O 1
ATOM 748 N N . GLY A 1 98 ? -0.496 8.437 31.409 1.00 85.31 98 GLY A N 1
ATOM 749 C CA . GLY A 1 98 ? -0.690 9.876 31.178 1.00 85.31 98 GLY A CA 1
ATOM 750 C C . GLY A 1 98 ? -2.151 10.326 31.038 1.00 85.31 98 GLY A C 1
ATOM 751 O O . GLY A 1 98 ? -2.406 11.528 30.952 1.00 85.31 98 GLY A O 1
ATOM 752 N N . TYR A 1 99 ? -3.116 9.404 31.092 1.00 87.31 99 TYR A N 1
ATOM 753 C CA . TYR A 1 99 ? -4.543 9.689 30.938 1.00 87.31 99 TYR A CA 1
ATOM 754 C C . TYR A 1 99 ? -5.345 9.252 32.155 1.00 87.31 99 TYR A C 1
ATOM 756 O O . TYR A 1 99 ? -4.966 8.356 32.907 1.00 87.31 99 TYR A O 1
ATOM 764 N N . THR A 1 100 ? -6.498 9.893 32.339 1.00 90.44 100 THR A N 1
ATOM 765 C CA . THR A 1 100 ? -7.524 9.401 33.257 1.00 90.44 100 THR A CA 1
ATOM 766 C C . THR A 1 100 ? -8.300 8.255 32.608 1.00 90.44 100 THR A C 1
ATOM 768 O O . THR A 1 100 ? -8.333 8.125 31.380 1.00 90.44 100 THR A O 1
ATOM 771 N N . VAL A 1 101 ? -8.988 7.460 33.429 1.00 90.31 101 VAL A N 1
ATOM 772 C CA . VAL A 1 101 ? -9.914 6.415 32.961 1.00 90.31 101 VAL A CA 1
ATOM 773 C C . VAL A 1 101 ? -10.951 7.001 32.001 1.00 90.31 101 VAL A C 1
ATOM 775 O O . VAL A 1 101 ? -11.126 6.487 30.904 1.00 90.31 101 VAL A O 1
ATOM 778 N N . ASP A 1 102 ? -11.576 8.127 32.352 1.00 88.88 102 ASP A N 1
ATOM 779 C CA . ASP A 1 102 ? -12.606 8.747 31.506 1.00 88.88 102 ASP A CA 1
ATOM 780 C C . ASP A 1 102 ? -12.059 9.174 30.135 1.00 88.88 102 ASP A C 1
ATOM 782 O O . ASP A 1 102 ? -12.705 8.951 29.110 1.00 88.88 102 ASP A O 1
ATOM 786 N N . LYS A 1 103 ? -10.843 9.742 30.093 1.00 86.38 103 LYS A N 1
ATOM 787 C CA . LYS A 1 103 ? -10.180 10.087 28.825 1.00 86.38 103 LYS A CA 1
ATOM 788 C C . LYS A 1 103 ? -9.840 8.839 28.010 1.00 86.38 103 LYS A C 1
ATOM 790 O O . LYS A 1 103 ? -10.037 8.838 26.800 1.00 86.38 103 LYS A O 1
ATOM 795 N N . THR A 1 104 ? -9.373 7.783 28.670 1.00 89.00 104 THR A N 1
ATOM 796 C CA . THR A 1 104 ? -9.066 6.492 28.037 1.00 89.00 104 THR A CA 1
ATOM 797 C C . THR A 1 104 ? -10.317 5.882 27.397 1.00 89.00 104 THR A C 1
ATOM 799 O O . THR A 1 104 ? -10.299 5.507 26.227 1.00 89.00 104 THR A O 1
ATOM 802 N N . MET A 1 105 ? -11.442 5.875 28.116 1.00 88.94 105 MET A N 1
ATOM 803 C CA . MET A 1 105 ? -12.721 5.393 27.587 1.00 88.94 105 MET A CA 1
ATOM 804 C C . MET A 1 105 ? -13.203 6.232 26.400 1.00 88.94 105 MET A C 1
ATOM 806 O O . MET A 1 105 ? -13.676 5.678 25.410 1.00 88.94 105 MET A O 1
ATOM 810 N N . HIS A 1 106 ? -13.008 7.552 26.445 1.00 86.44 106 HIS A N 1
ATOM 811 C CA . HIS A 1 106 ? -13.329 8.426 25.319 1.00 86.44 106 HIS A CA 1
ATOM 812 C C . HIS A 1 106 ? -12.480 8.130 24.068 1.00 86.44 106 HIS A C 1
ATOM 814 O O . HIS A 1 106 ? -12.997 8.195 22.953 1.00 86.44 106 HIS A O 1
ATOM 820 N N . ILE A 1 107 ? -11.203 7.763 24.234 1.00 87.31 107 ILE A N 1
ATOM 821 C CA . ILE A 1 107 ? -10.332 7.332 23.127 1.00 87.31 107 ILE A CA 1
ATOM 822 C C . ILE A 1 107 ? -10.876 6.047 22.492 1.00 87.31 107 ILE A C 1
ATOM 824 O O . ILE A 1 107 ? -11.045 5.999 21.273 1.00 87.31 107 ILE A O 1
ATOM 828 N N . TYR A 1 108 ? -11.224 5.041 23.301 1.00 89.81 108 TYR A N 1
ATOM 829 C CA . TYR A 1 108 ? -11.829 3.803 22.796 1.00 89.81 108 TYR A CA 1
ATOM 830 C C . TYR A 1 108 ? -13.155 4.061 22.066 1.00 89.81 108 TYR A C 1
ATOM 832 O O . TYR A 1 108 ? -13.377 3.536 20.975 1.00 89.81 108 TYR A O 1
ATOM 840 N N . ASP A 1 109 ? -14.024 4.909 22.616 1.00 89.44 109 ASP A N 1
ATOM 841 C CA . ASP A 1 109 ? -15.287 5.277 21.968 1.00 89.44 109 ASP A CA 1
ATOM 842 C C . ASP A 1 109 ? -15.061 6.013 20.637 1.00 89.44 109 ASP A C 1
ATOM 844 O O . ASP A 1 109 ? -15.760 5.752 19.654 1.00 89.44 109 ASP A O 1
ATOM 848 N N . GLY A 1 110 ? -14.072 6.910 20.580 1.00 85.69 110 GLY A N 1
ATOM 849 C CA . GLY A 1 110 ? -13.691 7.633 19.367 1.00 85.69 110 GLY A CA 1
ATOM 850 C C . GLY A 1 110 ? -13.155 6.709 18.271 1.00 85.69 110 GLY A C 1
ATOM 851 O O . GLY A 1 110 ? -13.604 6.794 17.124 1.00 85.69 110 GLY A O 1
ATOM 852 N N . LEU A 1 111 ? -12.254 5.790 18.634 1.00 87.62 111 LEU A N 1
ATOM 853 C CA . LEU A 1 111 ? -11.705 4.768 17.738 1.00 87.62 111 LEU A CA 1
ATOM 854 C C . LEU A 1 111 ? -12.807 3.874 17.161 1.00 87.62 111 LEU A C 1
ATOM 856 O O . LEU A 1 111 ? -12.869 3.680 15.943 1.00 87.62 111 LEU A O 1
ATOM 860 N N . LEU A 1 112 ? -13.711 3.369 18.007 1.00 90.00 112 LEU A N 1
ATOM 861 C CA . LEU A 1 112 ? -14.821 2.537 17.545 1.00 90.00 112 LEU A CA 1
ATOM 862 C C . LEU A 1 112 ? -15.765 3.328 16.635 1.00 90.00 112 LEU A C 1
ATOM 864 O O . LEU A 1 112 ? -16.122 2.852 15.558 1.00 90.00 112 LEU A O 1
ATOM 868 N N . LYS A 1 113 ? -16.138 4.552 17.026 1.00 87.50 113 LYS A N 1
ATOM 869 C CA . LYS A 1 113 ? -17.050 5.404 16.250 1.00 87.50 113 LYS A CA 1
ATOM 870 C C . LYS A 1 113 ? -16.531 5.669 14.839 1.00 87.50 113 LYS A C 1
ATOM 872 O O . LYS A 1 113 ? -17.303 5.571 13.888 1.00 87.50 113 LYS A O 1
ATOM 877 N N . LEU A 1 114 ? -15.244 5.976 14.705 1.00 85.12 114 LEU A N 1
ATOM 878 C CA . LEU A 1 114 ? -14.597 6.103 13.404 1.00 85.12 114 LEU A CA 1
ATOM 879 C C . LEU A 1 114 ? -14.623 4.801 12.610 1.00 85.12 114 LEU A C 1
ATOM 881 O O . LEU A 1 114 ? -14.974 4.794 11.432 1.00 85.12 114 LEU A O 1
ATOM 885 N N . SER A 1 115 ? -14.252 3.703 13.264 1.00 87.81 115 SER A N 1
ATOM 886 C CA . SER A 1 115 ? -14.140 2.400 12.613 1.00 87.81 115 SER A CA 1
ATOM 887 C C . SER A 1 115 ? -15.489 1.897 12.089 1.00 87.81 115 SER A C 1
ATOM 889 O O . SER A 1 115 ? -15.549 1.165 11.104 1.00 87.81 115 SER A O 1
ATOM 891 N N . CYS A 1 116 ? -16.585 2.370 12.684 1.00 88.44 116 CYS A N 1
ATOM 892 C CA . CYS A 1 116 ? -17.952 2.116 12.247 1.00 88.44 116 CYS A CA 1
ATOM 893 C C . CYS A 1 116 ? -18.414 2.912 11.020 1.00 88.44 116 CYS A C 1
ATOM 895 O O . CYS A 1 116 ? -19.545 2.703 10.580 1.00 88.44 116 CYS A O 1
ATOM 897 N N . ALA A 1 117 ? -17.593 3.810 10.476 1.00 84.94 117 ALA A N 1
ATOM 898 C CA . ALA A 1 117 ? -17.882 4.550 9.251 1.00 84.94 117 ALA A CA 1
ATOM 899 C C . ALA A 1 117 ? -16.631 4.614 8.352 1.00 84.94 117 ALA A C 1
ATOM 901 O O . ALA A 1 117 ? -16.106 5.700 8.099 1.00 84.94 117 ALA A O 1
ATOM 902 N N . PRO A 1 118 ? -16.146 3.468 7.834 1.00 82.75 118 PRO A N 1
ATOM 903 C CA . PRO A 1 118 ? -14.868 3.396 7.122 1.00 82.75 118 PRO A CA 1
ATOM 904 C C . PRO A 1 118 ? -14.856 4.080 5.747 1.00 82.75 118 PRO A C 1
ATOM 906 O O . PRO A 1 118 ? -13.821 4.145 5.083 1.00 82.75 118 PRO A O 1
ATOM 909 N N . GLY A 1 119 ? -15.999 4.607 5.306 1.00 79.19 119 GLY A N 1
ATOM 910 C CA . GLY A 1 119 ? -16.164 5.186 3.981 1.00 79.19 119 GLY A CA 1
ATOM 911 C C . GLY A 1 119 ? -16.220 4.118 2.891 1.00 79.19 119 GLY A C 1
ATOM 912 O O . GLY A 1 119 ? -16.603 2.973 3.133 1.00 79.19 119 GLY A O 1
ATOM 913 N N . LYS A 1 120 ? -15.877 4.519 1.664 1.00 74.69 120 LYS A N 1
ATOM 914 C CA . LYS A 1 120 ? -15.772 3.624 0.509 1.00 74.69 120 LYS A CA 1
ATOM 915 C C . LYS A 1 120 ? -14.309 3.427 0.166 1.00 74.69 120 LYS A C 1
ATOM 917 O O . LYS A 1 120 ? -13.586 4.404 -0.019 1.00 74.69 120 LYS A O 1
ATOM 922 N N . ILE A 1 121 ? -13.918 2.173 0.035 1.00 73.00 121 ILE A N 1
ATOM 923 C CA . ILE A 1 121 ? -12.593 1.771 -0.402 1.00 73.00 121 ILE A CA 1
ATOM 924 C C . ILE A 1 121 ? -12.756 0.717 -1.492 1.00 73.00 121 ILE A C 1
ATOM 926 O O . ILE A 1 121 ? -13.624 -0.147 -1.387 1.00 73.00 121 ILE A O 1
ATOM 930 N N . GLY A 1 122 ? -11.994 0.858 -2.572 1.00 75.06 122 GLY A N 1
ATOM 931 C CA . GLY A 1 122 ? -11.905 -0.157 -3.617 1.00 75.06 122 GLY A CA 1
ATOM 932 C C . GLY A 1 122 ? -10.645 -0.992 -3.438 1.00 75.06 122 GLY A C 1
ATOM 933 O O . GLY A 1 122 ? -9.715 -0.564 -2.751 1.00 75.06 122 GLY A O 1
ATOM 934 N N . ASP A 1 123 ? -10.598 -2.137 -4.111 1.00 81.75 123 ASP A N 1
ATOM 935 C CA . ASP A 1 123 ? -9.498 -3.105 -4.012 1.00 81.75 123 ASP A CA 1
ATOM 936 C C . ASP A 1 123 ? -8.127 -2.473 -4.310 1.00 81.75 123 ASP A C 1
ATOM 938 O O . ASP A 1 123 ? -7.130 -2.824 -3.688 1.00 81.75 123 ASP A O 1
ATOM 942 N N . ASN A 1 124 ? -8.073 -1.453 -5.178 1.00 86.56 124 ASN A N 1
ATOM 943 C CA . ASN A 1 124 ? -6.849 -0.701 -5.492 1.00 86.56 124 ASN A CA 1
ATOM 944 C C . ASN A 1 124 ? -6.118 -0.074 -4.289 1.00 86.56 124 ASN A C 1
ATOM 946 O O . ASN A 1 124 ? -4.961 0.313 -4.433 1.00 86.56 124 ASN A O 1
ATOM 950 N N . TYR A 1 125 ? -6.771 0.105 -3.141 1.00 82.38 125 TYR A N 1
ATOM 951 C CA . TYR A 1 125 ? -6.147 0.767 -1.994 1.00 82.38 125 TYR A CA 1
ATOM 952 C C . TYR A 1 125 ? -5.172 -0.136 -1.227 1.00 82.38 125 TYR A C 1
ATOM 954 O O . TYR A 1 125 ? -4.252 0.376 -0.590 1.00 82.38 125 TYR A O 1
ATOM 962 N N . ASP A 1 126 ? -5.366 -1.458 -1.244 1.00 77.62 126 ASP A N 1
ATOM 963 C CA . ASP A 1 126 ? -4.576 -2.376 -0.420 1.00 77.62 126 ASP A CA 1
ATOM 964 C C . ASP A 1 126 ? -3.878 -3.482 -1.233 1.00 77.62 126 ASP A C 1
ATOM 966 O O . ASP A 1 126 ? -3.727 -3.406 -2.456 1.00 77.62 126 ASP A O 1
ATOM 970 N N . SER A 1 127 ? -3.373 -4.508 -0.545 1.00 83.12 127 SER A N 1
ATOM 971 C CA . SER A 1 127 ? -2.666 -5.630 -1.171 1.00 83.12 127 SER A CA 1
ATOM 972 C C . SER A 1 127 ? -3.543 -6.491 -2.088 1.00 83.12 127 SER A C 1
ATOM 974 O O . SER A 1 127 ? -3.006 -7.299 -2.844 1.00 83.12 127 SER A O 1
ATOM 976 N N . SER A 1 128 ? -4.868 -6.320 -2.057 1.00 85.25 128 SER A N 1
ATOM 977 C CA . SER A 1 128 ? -5.811 -6.927 -3.001 1.00 85.25 128 SER A CA 1
ATOM 978 C C . SER A 1 128 ? -5.939 -6.158 -4.319 1.00 85.25 128 SER A C 1
ATOM 980 O O . SER A 1 128 ? -6.622 -6.630 -5.228 1.00 85.25 128 SER A O 1
ATOM 982 N N . SER A 1 129 ? -5.223 -5.041 -4.468 1.00 92.25 129 SER A N 1
ATOM 983 C CA . SER A 1 129 ? -5.215 -4.213 -5.677 1.00 92.25 129 SER A CA 1
ATOM 984 C C . SER A 1 129 ? -5.032 -4.960 -7.003 1.00 92.25 129 SER A C 1
ATOM 986 O O . SER A 1 129 ? -5.701 -4.556 -7.954 1.00 92.25 129 SER A O 1
ATOM 988 N N . PRO A 1 130 ? -4.279 -6.080 -7.117 1.00 94.50 130 PRO A N 1
ATOM 989 C CA . PRO A 1 130 ? -4.208 -6.840 -8.369 1.00 94.50 130 PRO A CA 1
ATOM 9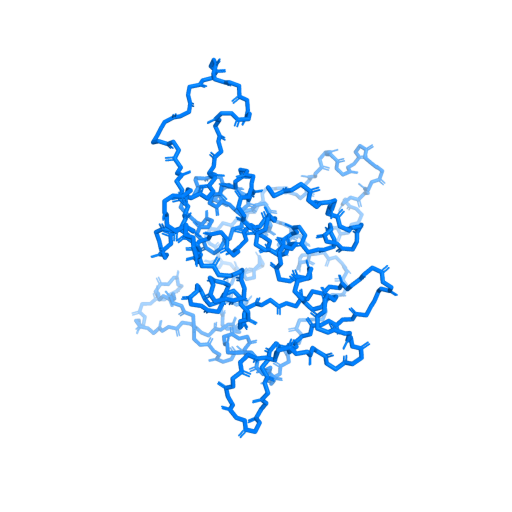90 C C . PRO A 1 130 ? -5.541 -7.431 -8.863 1.00 94.50 130 PRO A C 1
ATOM 992 O O . PRO A 1 130 ? -5.619 -7.845 -10.024 1.00 94.50 130 PRO A O 1
ATOM 995 N N . ASN A 1 131 ? -6.577 -7.490 -8.015 1.00 90.88 131 ASN A N 1
ATOM 996 C CA . ASN A 1 131 ? -7.925 -7.916 -8.404 1.00 90.88 131 ASN A CA 1
ATOM 997 C C . ASN A 1 131 ? -8.677 -6.843 -9.205 1.00 90.88 131 ASN A C 1
ATOM 999 O O . ASN A 1 131 ? -9.590 -7.176 -9.965 1.00 90.88 131 ASN A O 1
ATOM 1003 N N . ASP A 1 132 ? -8.295 -5.572 -9.069 1.00 92.62 132 ASP A N 1
ATOM 1004 C CA . ASP A 1 132 ? -8.843 -4.497 -9.884 1.00 92.62 132 ASP A CA 1
ATOM 1005 C C . ASP A 1 132 ? -8.112 -4.445 -11.232 1.00 92.62 132 ASP A C 1
ATOM 1007 O O . ASP A 1 132 ? -6.884 -4.368 -11.305 1.00 92.62 132 ASP A O 1
ATOM 1011 N N . LEU A 1 133 ? -8.868 -4.446 -12.332 1.00 93.31 133 LEU A N 1
ATOM 1012 C CA . LEU A 1 133 ? -8.299 -4.379 -13.677 1.00 93.31 133 LEU A CA 1
ATOM 1013 C C . LEU A 1 133 ? -7.408 -3.147 -13.876 1.00 93.31 133 LEU A C 1
ATOM 1015 O O . LEU A 1 133 ? -6.445 -3.229 -14.640 1.00 93.31 133 LEU A O 1
ATOM 1019 N N . THR A 1 134 ? -7.679 -2.021 -13.203 1.00 94.00 134 THR A N 1
ATOM 1020 C CA . THR A 1 134 ? -6.860 -0.814 -13.369 1.00 94.00 134 THR A CA 1
ATOM 1021 C C . THR A 1 134 ? -5.440 -0.986 -12.841 1.00 94.00 134 THR A C 1
ATOM 1023 O O . THR A 1 134 ? -4.547 -0.323 -13.365 1.00 94.00 134 THR A O 1
ATOM 1026 N N . PHE A 1 135 ? -5.195 -1.884 -11.879 1.00 95.06 135 PHE A N 1
ATOM 1027 C CA . PHE A 1 135 ? -3.851 -2.189 -11.373 1.00 95.06 135 PHE A CA 1
ATOM 1028 C C . PHE A 1 135 ? -2.890 -2.503 -12.523 1.00 95.06 135 PHE A C 1
ATOM 1030 O O . PHE A 1 135 ? -1.811 -1.920 -12.636 1.00 95.06 135 PHE A O 1
ATOM 1037 N N . TRP A 1 136 ? -3.340 -3.347 -13.450 1.00 94.88 136 TRP A N 1
ATOM 1038 C CA . TRP A 1 136 ? -2.551 -3.813 -14.587 1.00 94.88 136 TRP A CA 1
ATOM 1039 C C . TRP A 1 1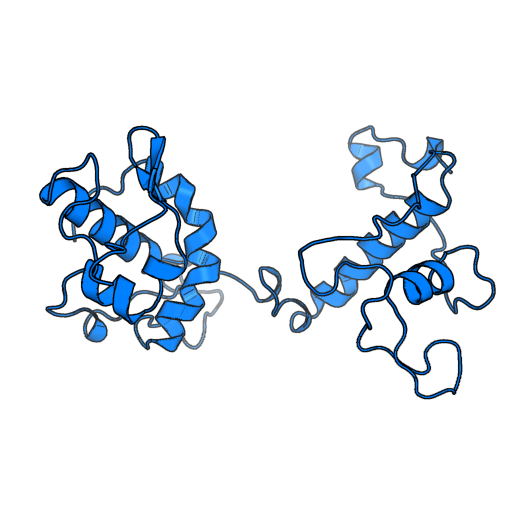36 ? -2.342 -2.755 -15.674 1.00 94.88 136 TRP A C 1
ATOM 1041 O O . TRP A 1 136 ? -1.467 -2.931 -16.514 1.00 94.88 136 TRP A O 1
ATOM 1051 N N . PHE A 1 137 ? -3.085 -1.645 -15.654 1.00 93.56 137 PHE A N 1
ATOM 1052 C CA . PHE A 1 137 ? -2.821 -0.482 -16.512 1.00 93.56 137 PHE A CA 1
ATOM 1053 C C . PHE A 1 137 ? -1.956 0.563 -15.809 1.00 93.56 137 PHE A C 1
ATOM 1055 O O . PHE A 1 137 ? -1.140 1.216 -16.456 1.00 93.56 137 PHE A O 1
ATOM 1062 N N . LEU A 1 138 ? -2.106 0.709 -14.491 1.00 94.06 138 LEU A N 1
ATOM 1063 C CA . LEU A 1 138 ? -1.336 1.649 -13.682 1.00 94.06 138 LEU A CA 1
ATOM 1064 C C . LEU A 1 138 ? 0.118 1.187 -13.523 1.00 94.06 138 LEU A C 1
ATOM 1066 O O . LEU A 1 138 ? 1.032 1.974 -13.771 1.00 94.06 138 LEU A O 1
ATOM 1070 N N . HIS A 1 139 ? 0.362 -0.080 -13.184 1.00 95.94 139 HIS A N 1
ATOM 1071 C CA . HIS A 1 139 ? 1.714 -0.587 -12.924 1.00 95.94 139 HIS A CA 1
ATOM 1072 C C . HIS A 1 139 ? 2.673 -0.495 -14.128 1.00 95.94 139 HIS A C 1
ATOM 1074 O O . HIS A 1 139 ? 3.814 -0.076 -13.925 1.00 95.94 139 HIS A O 1
ATOM 1080 N N . PRO A 1 140 ? 2.254 -0.740 -15.385 1.00 94.50 140 PRO A N 1
ATOM 1081 C CA . PRO A 1 140 ? 3.094 -0.454 -16.550 1.00 94.50 140 PRO A CA 1
ATOM 1082 C C . PRO A 1 140 ? 3.475 1.026 -16.701 1.00 94.50 140 PRO A C 1
ATOM 1084 O O . PRO A 1 140 ? 4.537 1.341 -17.228 1.00 94.50 140 PRO A O 1
ATOM 1087 N N . THR A 1 141 ? 2.661 1.973 -16.215 1.00 93.06 141 THR A N 1
ATOM 1088 C CA . THR A 1 141 ? 3.063 3.395 -16.229 1.00 93.06 141 THR A CA 1
ATOM 1089 C C . THR A 1 141 ? 4.194 3.687 -15.243 1.00 93.06 141 THR A C 1
ATOM 1091 O O . THR A 1 141 ? 5.044 4.534 -15.531 1.00 93.06 141 THR A O 1
ATOM 1094 N N . ILE A 1 142 ? 4.241 2.953 -14.125 1.00 93.94 142 ILE A N 1
ATOM 1095 C CA . ILE A 1 142 ? 5.343 2.992 -13.156 1.00 93.94 142 ILE A CA 1
ATOM 1096 C C . ILE A 1 142 ? 6.581 2.299 -13.727 1.00 93.94 142 ILE A C 1
ATOM 1098 O O . ILE A 1 142 ? 7.673 2.851 -13.639 1.00 93.94 142 ILE A O 1
ATOM 1102 N N . ASP A 1 143 ? 6.423 1.156 -14.392 1.00 95.44 143 ASP A N 1
ATOM 1103 C CA . ASP A 1 143 ? 7.520 0.478 -15.092 1.00 95.44 143 ASP A CA 1
ATOM 1104 C C . ASP A 1 143 ? 8.110 1.350 -16.220 1.00 95.44 143 ASP A C 1
ATOM 1106 O O . ASP A 1 143 ? 9.326 1.470 -16.360 1.00 95.44 143 ASP A O 1
ATOM 1110 N N . ARG A 1 144 ? 7.272 2.097 -16.954 1.00 94.12 144 ARG A N 1
ATOM 1111 C CA . ARG A 1 144 ? 7.733 3.108 -17.921 1.00 94.12 144 ARG A CA 1
ATOM 1112 C C . ARG A 1 144 ? 8.550 4.215 -17.263 1.00 94.12 144 ARG A C 1
ATOM 1114 O O . ARG A 1 144 ? 9.573 4.632 -17.811 1.00 94.12 144 ARG A O 1
ATOM 1121 N N . LEU A 1 145 ? 8.112 4.701 -16.101 1.00 91.75 145 LEU A N 1
ATOM 1122 C CA . LEU A 1 145 ? 8.879 5.669 -15.317 1.00 91.75 145 LEU A CA 1
ATOM 1123 C C . LEU A 1 145 ? 10.209 5.063 -14.842 1.00 91.75 145 LEU A C 1
ATOM 1125 O O . LEU A 1 145 ? 11.237 5.738 -14.870 1.00 91.75 145 LEU A O 1
ATOM 1129 N N . TRP A 1 146 ? 10.210 3.786 -14.469 1.00 92.62 146 TRP A N 1
ATOM 1130 C CA . TRP A 1 146 ? 11.405 3.065 -14.053 1.00 92.62 146 TRP A CA 1
ATOM 1131 C C . TRP A 1 146 ? 12.410 2.878 -15.199 1.00 92.62 146 TRP A C 1
ATOM 1133 O O . TRP A 1 146 ? 13.592 3.191 -15.047 1.00 92.62 146 TRP A O 1
ATOM 1143 N N . HIS A 1 147 ? 11.939 2.490 -16.386 1.00 93.06 147 HIS A N 1
ATOM 1144 C CA . HIS A 1 147 ? 12.745 2.454 -17.607 1.00 93.06 147 HIS A CA 1
ATOM 1145 C C . HIS A 1 147 ? 13.367 3.823 -17.905 1.00 93.06 147 HIS A C 1
ATOM 1147 O O . HIS A 1 147 ? 14.568 3.905 -18.165 1.00 93.06 147 HIS A O 1
ATOM 1153 N N . TYR A 1 148 ? 12.582 4.902 -17.815 1.00 90.81 148 TYR A N 1
ATOM 1154 C CA . TYR A 1 148 ? 13.089 6.265 -17.979 1.00 90.81 148 TYR A CA 1
ATOM 1155 C C . TYR A 1 148 ? 14.213 6.578 -16.986 1.00 90.81 148 TYR A C 1
ATOM 1157 O O . TYR A 1 148 ? 15.275 7.035 -17.403 1.00 90.81 148 TYR A O 1
ATOM 1165 N N . MET A 1 149 ? 14.023 6.285 -15.695 1.00 89.44 149 MET A N 1
ATOM 1166 C CA . MET A 1 149 ? 15.031 6.537 -14.659 1.00 89.44 149 MET A CA 1
ATOM 1167 C C . MET A 1 149 ? 16.361 5.841 -14.974 1.00 89.44 149 MET A C 1
ATOM 1169 O O . MET A 1 149 ? 17.404 6.497 -14.951 1.00 89.44 149 MET A O 1
ATOM 1173 N N . ARG A 1 150 ? 16.319 4.556 -15.348 1.00 90.88 150 ARG A N 1
ATOM 1174 C CA . ARG A 1 150 ? 17.511 3.740 -15.655 1.00 90.88 150 ARG A CA 1
ATOM 1175 C C . ARG A 1 150 ? 18.176 4.065 -16.995 1.00 90.88 150 ARG A C 1
ATOM 1177 O O . ARG A 1 150 ? 19.353 3.773 -17.198 1.00 90.88 150 ARG A O 1
ATOM 1184 N N . LEU A 1 151 ? 17.433 4.637 -17.942 1.00 89.38 151 LEU A N 1
ATOM 1185 C CA . LEU A 1 151 ? 17.984 5.102 -19.220 1.00 89.38 151 LEU A CA 1
ATOM 1186 C C . LEU A 1 151 ? 18.512 6.538 -19.150 1.00 89.38 151 LEU A C 1
ATOM 1188 O O . LEU A 1 151 ? 19.328 6.918 -19.991 1.00 89.38 151 LEU A O 1
ATOM 1192 N N . SER A 1 152 ? 18.048 7.322 -18.175 1.00 86.69 152 SER A N 1
ATOM 1193 C CA . SER A 1 152 ? 18.369 8.739 -18.064 1.00 86.69 152 SER A CA 1
ATOM 1194 C C . SER A 1 152 ? 19.855 8.999 -17.794 1.00 86.69 152 SER A C 1
ATOM 1196 O O . SER A 1 152 ? 20.591 8.166 -17.271 1.00 86.69 152 SER A O 1
ATOM 1198 N N . LYS A 1 153 ? 20.296 10.223 -18.093 1.00 77.31 153 LYS A N 1
ATOM 1199 C CA . LYS A 1 153 ? 21.645 10.721 -17.766 1.00 77.31 153 LYS A CA 1
ATOM 1200 C C . LYS A 1 153 ? 21.825 11.015 -16.272 1.00 77.31 153 LYS A C 1
ATOM 1202 O O . LYS A 1 153 ? 22.910 11.430 -15.863 1.00 77.31 153 LYS A O 1
ATOM 1207 N N . ARG A 1 154 ? 20.772 10.878 -15.457 1.00 76.44 154 ARG A N 1
ATOM 1208 C CA . ARG A 1 154 ? 20.870 11.072 -14.010 1.00 76.44 154 ARG A CA 1
ATOM 1209 C C . ARG A 1 154 ? 21.589 9.875 -13.407 1.00 76.44 154 ARG A C 1
ATOM 1211 O O . ARG A 1 154 ? 21.270 8.732 -13.707 1.00 76.44 154 ARG A O 1
ATOM 1218 N N . VAL A 1 155 ? 22.549 10.151 -12.533 1.00 70.50 155 VAL A N 1
ATOM 1219 C CA . VAL A 1 155 ? 23.238 9.102 -11.785 1.00 70.50 155 VAL A CA 1
ATOM 1220 C C . VAL A 1 155 ? 22.275 8.583 -10.724 1.00 70.50 155 VAL A C 1
ATOM 1222 O O . VAL A 1 155 ? 22.000 9.272 -9.743 1.00 70.50 155 VAL A O 1
ATOM 1225 N N . TYR A 1 156 ? 21.741 7.387 -10.944 1.00 83.44 156 TYR A N 1
ATOM 1226 C CA . TYR A 1 156 ? 21.055 6.614 -9.920 1.00 83.44 156 TYR A CA 1
ATOM 1227 C C . TYR A 1 156 ? 22.029 5.561 -9.388 1.00 83.44 156 TYR A C 1
ATOM 1229 O O . TYR A 1 156 ? 22.726 4.902 -10.161 1.00 83.44 156 TYR A O 1
ATOM 1237 N N . ASN A 1 157 ? 22.135 5.447 -8.066 1.00 87.56 157 ASN A N 1
ATOM 1238 C CA . ASN A 1 157 ? 22.979 4.429 -7.459 1.00 87.56 157 ASN A CA 1
ATOM 1239 C C . ASN A 1 157 ? 22.235 3.088 -7.483 1.00 87.56 157 ASN A C 1
ATOM 1241 O O . ASN A 1 157 ? 21.339 2.874 -6.677 1.00 87.56 157 ASN A O 1
ATOM 1245 N N . GLU A 1 158 ? 22.625 2.200 -8.396 1.00 87.81 158 GLU A N 1
ATOM 1246 C CA . GLU A 1 158 ? 22.062 0.846 -8.528 1.00 87.81 158 GLU A CA 1
ATOM 1247 C C . GLU A 1 158 ? 22.723 -0.180 -7.586 1.00 87.81 158 GLU A C 1
ATOM 1249 O O . GLU A 1 158 ? 22.532 -1.383 -7.743 1.00 87.81 158 GLU A O 1
ATOM 1254 N N . THR A 1 159 ? 23.533 0.270 -6.622 1.00 89.94 159 THR A N 1
ATOM 1255 C CA . THR A 1 159 ? 24.148 -0.623 -5.631 1.00 89.94 159 THR A CA 1
ATOM 1256 C C . THR A 1 159 ? 23.087 -1.102 -4.646 1.00 89.94 159 THR A C 1
ATOM 1258 O O . THR A 1 159 ? 22.468 -0.289 -3.962 1.00 89.94 159 THR A O 1
ATOM 1261 N N . TRP A 1 160 ? 22.914 -2.419 -4.553 1.00 88.75 160 TRP A N 1
ATOM 1262 C CA . TRP A 1 160 ? 22.051 -3.049 -3.558 1.00 88.75 160 TRP A CA 1
ATOM 1263 C C . TRP A 1 160 ? 22.578 -2.831 -2.141 1.00 88.75 160 TRP A C 1
ATOM 1265 O O . TRP A 1 160 ? 23.783 -2.928 -1.899 1.00 88.75 160 TRP A O 1
ATOM 1275 N N . ASP A 1 161 ? 21.664 -2.605 -1.200 1.00 87.19 161 ASP A N 1
ATOM 1276 C CA . ASP A 1 161 ? 21.953 -2.830 0.212 1.00 87.19 161 ASP A CA 1
ATOM 1277 C C . ASP A 1 161 ? 21.943 -4.349 0.459 1.00 87.19 161 ASP A C 1
ATOM 1279 O O . ASP A 1 161 ? 20.912 -4.987 0.227 1.00 87.19 161 ASP A O 1
ATOM 1283 N N . PRO A 1 162 ? 23.073 -4.961 0.859 1.00 79.56 162 PRO A N 1
ATOM 1284 C CA . PRO A 1 162 ? 23.146 -6.406 1.038 1.00 79.56 162 PRO A CA 1
ATOM 1285 C C . PRO A 1 162 ? 22.342 -6.911 2.242 1.00 79.56 162 PRO A C 1
ATOM 1287 O O . PRO A 1 162 ? 22.129 -8.118 2.332 1.00 79.56 162 PRO A O 1
ATOM 1290 N N . TYR A 1 163 ? 21.919 -6.033 3.164 1.00 83.69 163 TYR A N 1
ATOM 1291 C CA . TYR A 1 163 ? 21.207 -6.441 4.375 1.00 83.69 163 TYR A CA 1
ATOM 1292 C C . TYR A 1 163 ? 20.071 -5.485 4.736 1.00 83.69 163 TYR A C 1
ATOM 1294 O O . TYR A 1 163 ? 20.260 -4.468 5.400 1.00 83.69 163 TYR A O 1
ATOM 1302 N N . HIS A 1 164 ? 18.856 -5.898 4.400 1.00 85.44 164 HIS A N 1
ATOM 1303 C CA . HIS A 1 164 ? 17.614 -5.280 4.821 1.00 85.44 164 HIS A CA 1
ATOM 1304 C C . HIS A 1 164 ? 16.854 -6.191 5.798 1.00 85.44 164 HIS A C 1
ATOM 1306 O O . HIS A 1 164 ? 16.759 -7.407 5.622 1.00 85.44 164 HIS A O 1
ATOM 1312 N N . THR A 1 165 ? 16.289 -5.598 6.852 1.00 87.88 165 THR A N 1
ATOM 1313 C CA . THR A 1 165 ? 15.580 -6.330 7.918 1.00 87.88 165 THR A CA 1
ATOM 1314 C C . THR A 1 165 ? 14.207 -6.842 7.484 1.00 87.88 165 THR A C 1
ATOM 1316 O O . THR A 1 165 ? 13.706 -7.811 8.052 1.00 87.88 165 THR A O 1
ATOM 1319 N N . CYS A 1 166 ? 13.590 -6.214 6.481 1.00 83.69 166 CYS A N 1
ATOM 1320 C CA . CYS A 1 166 ? 12.321 -6.673 5.920 1.00 83.69 166 CYS A CA 1
ATOM 1321 C C . CYS A 1 166 ? 12.531 -7.850 4.963 1.00 83.69 166 CYS A C 1
ATOM 1323 O O . CYS A 1 166 ? 13.283 -7.751 3.996 1.00 83.69 166 CYS A O 1
ATOM 1325 N N . TYR A 1 167 ? 11.812 -8.940 5.219 1.00 85.19 167 TYR A N 1
ATOM 1326 C CA . TYR A 1 167 ? 11.805 -10.132 4.377 1.00 85.19 167 TYR A CA 1
ATOM 1327 C C . TYR A 1 167 ? 11.349 -9.816 2.945 1.00 85.19 167 TYR A C 1
ATOM 1329 O O . TYR A 1 167 ? 10.342 -9.132 2.762 1.00 85.19 167 TYR A O 1
ATOM 1337 N N . GLY A 1 168 ? 12.059 -10.334 1.941 1.00 88.69 168 GLY A N 1
ATOM 1338 C CA . GLY A 1 168 ? 11.738 -10.135 0.525 1.00 88.69 168 GLY A CA 1
ATOM 1339 C C . GLY A 1 168 ? 12.388 -8.901 -0.108 1.00 88.69 168 GLY A C 1
ATOM 1340 O O . GLY A 1 168 ? 12.172 -8.657 -1.294 1.00 88.69 168 GLY A O 1
ATOM 1341 N N . HIS A 1 169 ? 13.175 -8.130 0.651 1.00 91.50 169 HIS A N 1
ATOM 1342 C CA . HIS A 1 169 ? 13.831 -6.899 0.193 1.00 91.50 169 HIS A CA 1
ATOM 1343 C C . HIS A 1 169 ? 15.346 -7.042 -0.030 1.00 91.50 169 HIS A C 1
ATOM 1345 O O . HIS A 1 169 ? 15.979 -6.083 -0.471 1.00 91.50 169 HIS A O 1
ATOM 1351 N N . ASN A 1 170 ? 15.939 -8.205 0.254 1.00 94.00 170 ASN A N 1
ATOM 1352 C CA . ASN A 1 170 ? 17.364 -8.449 0.028 1.00 94.00 170 ASN A CA 1
ATOM 1353 C C . ASN A 1 170 ? 17.638 -8.843 -1.431 1.00 94.00 170 ASN A C 1
ATOM 1355 O O . ASN A 1 170 ? 16.756 -9.408 -2.086 1.00 94.00 170 ASN A O 1
ATOM 1359 N N . PRO A 1 171 ? 18.856 -8.605 -1.952 1.00 95.31 171 PRO A N 1
ATOM 1360 C CA . PRO A 1 171 ? 19.214 -8.949 -3.331 1.00 95.31 171 PRO A CA 1
ATOM 1361 C C . PRO A 1 171 ? 19.059 -10.439 -3.658 1.00 95.31 171 PRO A C 1
ATOM 1363 O O . PRO A 1 171 ? 18.725 -10.767 -4.795 1.00 95.31 171 PRO A O 1
ATOM 1366 N N . ASP A 1 172 ? 19.265 -11.314 -2.672 1.00 94.88 172 ASP A N 1
ATOM 1367 C CA . ASP A 1 172 ? 19.222 -12.774 -2.828 1.00 94.88 172 ASP A CA 1
ATOM 1368 C C . ASP A 1 172 ? 17.852 -13.384 -2.475 1.00 94.88 172 ASP A C 1
ATOM 1370 O O . ASP A 1 172 ? 17.663 -14.596 -2.591 1.00 94.88 172 ASP A O 1
ATOM 1374 N N . ASP A 1 173 ? 16.876 -12.567 -2.057 1.00 95.00 173 ASP A N 1
ATOM 1375 C CA . ASP A 1 173 ? 15.529 -13.058 -1.765 1.00 95.00 173 ASP A CA 1
ATOM 1376 C C . ASP A 1 173 ? 14.836 -13.506 -3.060 1.00 95.00 173 ASP A C 1
ATOM 1378 O O . ASP A 1 173 ? 14.778 -12.772 -4.053 1.00 95.00 173 ASP A O 1
ATOM 1382 N N . LEU A 1 174 ? 14.293 -14.726 -3.037 1.00 96.06 174 LEU A N 1
ATOM 1383 C CA . LEU A 1 174 ? 13.631 -15.343 -4.183 1.00 96.06 174 LEU A CA 1
ATOM 1384 C C . LEU A 1 174 ? 12.253 -14.729 -4.435 1.00 96.06 174 LEU A C 1
ATOM 1386 O O . LEU A 1 174 ? 11.445 -14.565 -3.521 1.00 96.06 174 LEU A O 1
ATOM 1390 N N . GLN A 1 175 ? 11.965 -14.479 -5.706 1.00 95.25 175 GLN A N 1
ATOM 1391 C CA . GLN A 1 175 ? 10.693 -13.969 -6.195 1.00 95.25 175 GLN A CA 1
ATOM 1392 C C . GLN A 1 175 ? 9.876 -15.091 -6.852 1.00 95.25 175 GLN A C 1
ATOM 1394 O O . GLN A 1 175 ? 10.443 -16.057 -7.367 1.00 95.25 175 GLN A O 1
ATOM 1399 N N . PRO A 1 176 ? 8.535 -14.992 -6.887 1.00 95.12 176 PRO A N 1
ATOM 1400 C CA . PRO A 1 176 ? 7.655 -16.071 -7.344 1.00 95.12 176 PRO A CA 1
ATOM 1401 C C . PRO A 1 176 ? 7.599 -16.212 -8.879 1.00 95.12 176 PRO A C 1
ATOM 1403 O O . PRO A 1 176 ? 6.567 -16.577 -9.438 1.00 95.12 176 PRO A O 1
ATOM 1406 N N . PHE A 1 177 ? 8.701 -15.938 -9.577 1.00 94.88 177 PHE A N 1
ATOM 1407 C CA . PHE A 1 177 ? 8.800 -15.988 -11.032 1.00 94.88 177 PHE A CA 1
ATOM 1408 C C . PHE A 1 177 ? 9.818 -17.040 -11.466 1.00 94.88 177 PHE A C 1
ATOM 1410 O O . PHE A 1 177 ? 10.913 -17.109 -10.913 1.00 94.88 177 PHE A O 1
ATOM 1417 N N . LYS A 1 178 ? 9.456 -17.840 -12.473 1.00 96.44 178 LYS A N 1
ATOM 1418 C CA . LYS A 1 178 ? 10.315 -18.856 -13.094 1.00 96.44 178 LYS A CA 1
ATOM 1419 C C . LYS A 1 178 ? 10.174 -18.811 -14.601 1.00 96.44 178 LYS A C 1
ATOM 1421 O O . LYS A 1 178 ? 9.100 -18.473 -15.097 1.00 96.44 178 LYS A O 1
ATOM 1426 N N . ASN A 1 179 ? 11.212 -19.254 -15.304 1.00 93.81 179 ASN A N 1
ATOM 1427 C CA . ASN A 1 179 ? 11.185 -19.479 -16.750 1.00 93.81 179 ASN A CA 1
ATOM 1428 C C . ASN A 1 179 ? 10.736 -18.243 -17.558 1.00 93.81 179 ASN A C 1
ATOM 1430 O O . ASN A 1 179 ? 10.065 -18.369 -18.581 1.00 93.81 179 ASN A O 1
ATOM 1434 N N . LEU A 1 180 ? 11.047 -17.038 -17.064 1.00 91.50 180 LEU A N 1
ATOM 1435 C CA . LEU A 1 180 ? 10.749 -15.791 -17.777 1.00 91.50 180 LEU A CA 1
ATOM 1436 C C . LEU A 1 180 ? 11.808 -15.513 -18.850 1.00 91.50 180 LEU A C 1
ATOM 1438 O O . LEU A 1 180 ? 11.481 -14.998 -19.916 1.00 91.50 180 LEU A O 1
ATOM 1442 N N . PHE A 1 181 ? 13.064 -15.870 -18.564 1.00 91.50 181 PHE A N 1
ATOM 1443 C CA . PHE A 1 181 ? 14.225 -15.602 -19.418 1.00 91.50 181 PHE A CA 1
ATOM 1444 C C . PHE A 1 181 ? 15.043 -16.865 -19.751 1.00 91.50 181 PHE A C 1
ATOM 1446 O O . PHE A 1 181 ? 15.955 -16.804 -20.574 1.00 91.50 181 PHE A O 1
ATOM 1453 N N . ASP A 1 182 ? 14.713 -18.009 -19.145 1.00 90.81 182 ASP A N 1
ATOM 1454 C CA . ASP A 1 182 ? 15.372 -19.309 -19.325 1.00 90.81 182 ASP A CA 1
ATOM 1455 C C . ASP A 1 182 ? 14.369 -20.475 -19.154 1.00 90.81 182 ASP A C 1
ATOM 1457 O O . ASP A 1 182 ? 13.162 -20.252 -19.103 1.00 90.81 182 ASP A O 1
ATOM 1461 N N . ASN A 1 183 ? 14.857 -21.722 -19.101 1.00 92.75 183 ASN A N 1
ATOM 1462 C CA . ASN A 1 183 ? 14.041 -22.929 -18.902 1.00 92.75 183 ASN A CA 1
ATOM 1463 C C . ASN A 1 183 ? 14.515 -23.781 -17.705 1.00 92.75 183 ASN A C 1
ATOM 1465 O O . ASN A 1 183 ? 14.335 -25.001 -17.704 1.00 92.75 183 ASN A O 1
ATOM 1469 N N . ASN A 1 184 ? 15.160 -23.172 -16.707 1.00 92.81 184 ASN A N 1
ATOM 1470 C CA . ASN A 1 184 ? 15.849 -23.906 -15.640 1.00 92.81 184 ASN A CA 1
ATOM 1471 C C . ASN A 1 184 ? 14.920 -24.313 -14.482 1.00 92.81 184 ASN A C 1
ATOM 1473 O O . ASN A 1 184 ? 15.321 -25.078 -13.608 1.00 92.81 184 ASN A O 1
ATOM 1477 N N . ASN A 1 185 ? 13.661 -23.858 -14.485 1.00 95.00 185 ASN A N 1
ATOM 1478 C CA . ASN A 1 185 ? 12.666 -24.107 -13.437 1.00 95.00 185 ASN A CA 1
ATOM 1479 C C . ASN A 1 185 ? 13.107 -23.653 -12.027 1.00 95.00 185 ASN A C 1
ATOM 1481 O O . ASN A 1 185 ? 12.615 -24.157 -11.008 1.00 95.00 185 ASN A O 1
ATOM 1485 N N . GLU A 1 186 ? 13.985 -22.658 -11.966 1.00 96.38 186 GLU A N 1
ATOM 1486 C CA . GLU A 1 186 ? 14.456 -22.004 -10.746 1.00 96.38 186 GLU A CA 1
ATOM 1487 C C . GLU A 1 186 ? 13.739 -20.664 -10.553 1.00 96.38 186 GLU A C 1
ATOM 1489 O O . GLU A 1 186 ? 13.266 -20.058 -11.516 1.00 96.38 186 GLU A O 1
ATOM 1494 N N . TYR A 1 187 ? 13.577 -20.256 -9.292 1.00 97.31 187 TYR A N 1
ATOM 1495 C CA . TYR A 1 187 ? 13.054 -18.929 -8.966 1.00 97.31 187 TYR A CA 1
ATOM 1496 C C . TYR A 1 187 ? 14.174 -17.907 -9.095 1.00 97.31 187 TYR A C 1
ATOM 1498 O O . TYR A 1 187 ? 15.286 -18.181 -8.651 1.00 97.31 187 TYR A O 1
ATOM 1506 N N . TYR A 1 188 ? 13.864 -16.739 -9.646 1.00 97.12 188 TYR A N 1
ATOM 1507 C CA . TYR A 1 188 ? 14.826 -15.645 -9.715 1.00 97.12 188 TYR A CA 1
ATOM 1508 C C . TYR A 1 188 ? 14.952 -14.923 -8.373 1.00 97.12 188 TYR A C 1
ATOM 1510 O O . TYR A 1 188 ? 13.957 -14.741 -7.665 1.00 97.12 188 TYR A O 1
ATOM 1518 N N . THR A 1 189 ? 16.147 -14.446 -8.052 1.00 96.69 189 THR A N 1
ATOM 1519 C CA . THR A 1 189 ? 16.361 -13.488 -6.964 1.00 96.69 189 THR A CA 1
ATOM 1520 C C . THR A 1 189 ? 15.927 -12.074 -7.374 1.00 96.69 189 THR A C 1
ATOM 1522 O O . THR A 1 189 ? 15.766 -11.758 -8.560 1.00 96.69 189 THR A O 1
ATOM 1525 N N . ASN A 1 190 ? 15.764 -11.186 -6.391 1.00 95.81 190 ASN A N 1
ATOM 1526 C CA . ASN A 1 190 ? 15.551 -9.757 -6.632 1.00 95.81 190 ASN A CA 1
ATOM 1527 C C . ASN A 1 190 ? 16.633 -9.145 -7.536 1.00 95.81 190 ASN A C 1
ATOM 1529 O O . ASN A 1 190 ? 16.316 -8.425 -8.487 1.00 95.81 190 ASN A O 1
ATOM 1533 N N . SER A 1 191 ? 17.906 -9.435 -7.254 1.00 95.69 191 SER A N 1
ATOM 1534 C CA . SER A 1 191 ? 19.035 -8.893 -8.016 1.00 95.69 191 SER A CA 1
ATOM 1535 C C . SER A 1 191 ? 19.076 -9.420 -9.454 1.00 95.69 191 SER A C 1
ATOM 1537 O O . SER A 1 191 ? 19.309 -8.641 -10.382 1.00 95.69 191 SER A O 1
ATOM 1539 N N . GLU A 1 192 ? 18.754 -10.698 -9.667 1.00 95.81 192 GLU A N 1
ATOM 1540 C CA . GLU A 1 192 ? 18.642 -11.292 -11.002 1.00 95.81 192 GLU A CA 1
ATOM 1541 C C . GLU A 1 192 ? 17.537 -10.627 -11.823 1.00 95.81 192 GLU A C 1
ATOM 1543 O O . GLU A 1 192 ? 17.799 -10.163 -12.936 1.00 95.81 192 GLU A O 1
ATOM 1548 N N . LEU A 1 193 ? 16.319 -10.512 -11.277 1.00 95.44 193 LEU A N 1
ATOM 1549 C CA . LEU A 1 193 ? 15.210 -9.848 -11.972 1.00 95.44 193 LEU A CA 1
ATOM 1550 C C . LEU A 1 193 ? 15.527 -8.387 -12.274 1.00 95.44 193 LEU A C 1
ATOM 1552 O O . LEU A 1 193 ? 15.232 -7.909 -13.366 1.00 95.44 193 LEU A O 1
ATOM 1556 N N . TYR A 1 194 ? 16.169 -7.684 -11.346 1.00 94.38 194 TYR A N 1
ATOM 1557 C CA . TYR A 1 194 ? 16.567 -6.295 -11.534 1.00 94.38 194 TYR A CA 1
ATOM 1558 C C . TYR A 1 194 ? 17.531 -6.108 -12.715 1.00 94.38 194 TYR A C 1
ATOM 1560 O O . TYR A 1 194 ? 17.422 -5.127 -13.464 1.00 94.38 194 TYR A O 1
ATOM 1568 N N . THR A 1 195 ? 18.457 -7.046 -12.918 1.00 94.19 195 THR A N 1
ATOM 1569 C CA . THR A 1 195 ? 19.356 -7.061 -14.078 1.00 94.19 195 THR A CA 1
ATOM 1570 C C . THR A 1 195 ? 18.635 -7.506 -15.351 1.00 94.19 195 THR A C 1
ATOM 1572 O O . THR A 1 195 ? 18.780 -6.858 -16.389 1.00 94.19 195 THR A O 1
ATOM 1575 N N . LEU A 1 196 ? 17.833 -8.573 -15.292 1.00 94.88 196 LEU A N 1
ATOM 1576 C CA . LEU A 1 196 ? 17.132 -9.134 -16.452 1.00 94.88 196 LEU A CA 1
ATOM 1577 C C . LEU A 1 196 ? 16.064 -8.182 -17.011 1.00 94.88 196 LEU A C 1
ATOM 1579 O O . LEU A 1 196 ? 15.913 -8.081 -18.227 1.00 94.88 196 LEU A O 1
ATOM 1583 N N . LEU A 1 197 ? 15.392 -7.422 -16.146 1.00 94.69 197 LEU A N 1
ATOM 1584 C CA . LEU A 1 197 ? 14.403 -6.402 -16.508 1.00 94.69 197 LEU A CA 1
ATOM 1585 C C . LEU A 1 197 ? 15.033 -5.038 -16.835 1.00 94.69 197 LEU A C 1
ATOM 1587 O O . LEU A 1 197 ? 14.335 -4.034 -16.953 1.00 94.69 197 LEU A O 1
ATOM 1591 N N . HIS A 1 198 ? 16.360 -4.950 -16.965 1.00 94.25 198 HIS A N 1
ATOM 1592 C CA . HIS A 1 198 ? 16.996 -3.700 -17.367 1.00 94.25 198 HIS A CA 1
ATOM 1593 C C . HIS A 1 198 ? 16.549 -3.310 -18.792 1.00 94.25 198 HIS A C 1
ATOM 1595 O O . HIS A 1 198 ? 16.661 -4.129 -19.700 1.00 94.25 198 HIS A O 1
ATOM 1601 N N . PRO A 1 199 ? 16.141 -2.051 -19.063 1.00 93.50 199 PRO A N 1
ATOM 1602 C CA . PRO A 1 199 ? 15.641 -1.643 -20.384 1.00 93.50 199 PRO A CA 1
ATOM 1603 C C . PRO A 1 199 ? 16.653 -1.833 -21.528 1.00 93.50 199 PRO A C 1
ATOM 1605 O O . PRO A 1 199 ? 16.281 -2.081 -22.664 1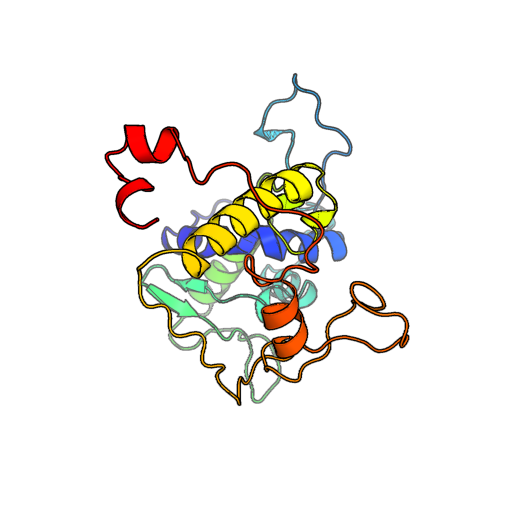.00 93.50 199 PRO A O 1
ATOM 1608 N N . LYS A 1 200 ? 17.957 -1.730 -21.249 1.00 91.94 200 LYS A N 1
ATOM 1609 C CA . LYS A 1 200 ? 19.048 -2.062 -22.195 1.00 91.94 200 LYS A CA 1
ATOM 1610 C C . LYS A 1 200 ? 19.312 -3.567 -22.396 1.00 91.94 200 LYS A C 1
ATOM 1612 O O . LYS A 1 200 ? 20.206 -3.905 -23.168 1.00 91.94 200 LYS A O 1
ATOM 1617 N N . ASN A 1 201 ? 18.611 -4.463 -21.703 1.00 94.44 201 ASN A N 1
ATOM 1618 C CA . ASN A 1 201 ? 18.768 -5.898 -21.915 1.00 94.44 201 ASN A CA 1
ATOM 1619 C C . ASN A 1 201 ? 18.120 -6.296 -23.248 1.00 94.44 201 ASN A C 1
ATOM 1621 O O . ASN A 1 201 ? 16.914 -6.157 -23.427 1.00 94.44 201 ASN A O 1
ATOM 1625 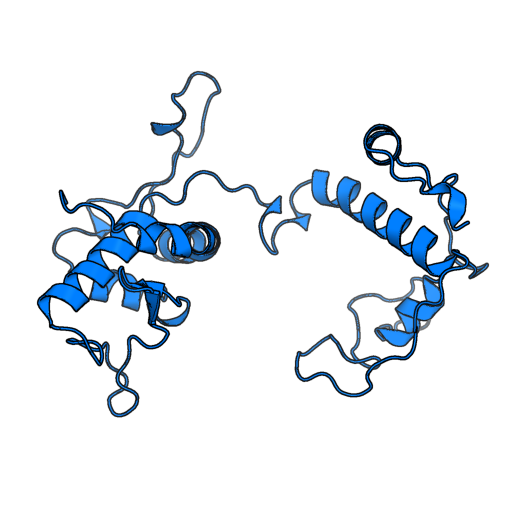N N . ILE A 1 202 ? 18.919 -6.838 -24.168 1.00 91.88 202 ILE A N 1
ATOM 1626 C CA . ILE A 1 202 ? 18.464 -7.253 -25.504 1.00 91.88 202 ILE A CA 1
ATOM 1627 C C . ILE A 1 202 ? 17.448 -8.404 -25.480 1.00 91.88 202 ILE A C 1
ATOM 1629 O O . ILE A 1 202 ? 16.777 -8.642 -26.479 1.00 91.88 202 ILE A O 1
ATOM 1633 N N . HIS A 1 203 ? 17.363 -9.136 -24.367 1.00 91.19 203 HIS A N 1
ATOM 1634 C CA . HIS A 1 203 ? 16.440 -10.256 -24.193 1.00 91.19 203 HIS A CA 1
ATOM 1635 C C . HIS A 1 203 ? 15.095 -9.839 -23.584 1.00 91.19 203 HIS A C 1
ATOM 1637 O O . HIS A 1 203 ? 14.197 -10.674 -23.489 1.00 91.19 203 HIS A O 1
ATOM 1643 N N . LEU A 1 204 ? 14.930 -8.572 -23.183 1.00 92.56 204 LEU A N 1
ATOM 1644 C CA . LEU A 1 204 ? 13.645 -8.069 -22.710 1.00 92.56 204 LEU A CA 1
ATOM 1645 C C . LEU A 1 204 ? 12.663 -7.999 -23.897 1.00 92.56 204 LEU A C 1
ATOM 1647 O O . LEU A 1 204 ? 12.978 -7.368 -24.907 1.00 92.56 204 LEU A O 1
ATOM 1651 N N . PRO A 1 205 ? 11.470 -8.620 -23.820 1.00 90.12 205 PRO A N 1
ATOM 1652 C CA . PRO A 1 205 ? 10.586 -8.760 -24.978 1.00 90.12 205 PRO A CA 1
ATOM 1653 C C . PRO A 1 205 ? 9.807 -7.480 -25.320 1.00 90.12 205 PRO A C 1
ATOM 1655 O O . PRO A 1 205 ? 9.000 -7.485 -26.248 1.00 90.12 205 PRO A O 1
ATOM 1658 N N . TYR A 1 206 ? 10.012 -6.392 -24.575 1.00 92.94 206 TYR A N 1
ATOM 1659 C CA . TYR A 1 206 ? 9.345 -5.115 -24.792 1.00 92.94 206 TYR A CA 1
ATOM 1660 C C . TYR A 1 206 ? 10.245 -3.932 -24.420 1.00 92.94 206 TYR A C 1
ATOM 1662 O O . TYR A 1 206 ? 11.181 -4.045 -23.631 1.00 92.94 206 TYR A O 1
ATOM 1670 N N . MET A 1 207 ? 9.913 -2.768 -24.974 1.00 92.44 207 MET A N 1
ATOM 1671 C CA . MET A 1 207 ? 10.428 -1.463 -24.572 1.00 92.44 207 MET A CA 1
ATOM 1672 C C . MET A 1 207 ? 9.329 -0.426 -24.814 1.00 92.44 207 MET A C 1
ATOM 1674 O O . MET A 1 207 ? 8.528 -0.571 -25.738 1.00 92.44 207 MET A O 1
ATOM 1678 N N . TYR A 1 208 ? 9.277 0.616 -23.986 1.00 93.50 208 TYR A N 1
ATOM 1679 C CA . TYR A 1 208 ? 8.349 1.721 -24.205 1.00 93.50 208 TYR A CA 1
ATOM 1680 C C . TYR A 1 208 ? 8.838 2.616 -25.343 1.00 93.50 208 TYR A C 1
ATOM 1682 O O . TYR A 1 208 ? 10.003 2.999 -25.380 1.00 93.50 208 TYR A O 1
ATOM 1690 N N . ASP A 1 209 ? 7.920 2.968 -26.240 1.00 91.88 209 ASP A N 1
ATOM 1691 C CA . ASP A 1 209 ? 8.176 3.806 -27.416 1.00 91.88 209 ASP A CA 1
ATOM 1692 C C . ASP A 1 209 ? 8.633 5.231 -27.051 1.00 91.88 209 ASP A C 1
ATOM 1694 O O . ASP A 1 209 ? 9.517 5.800 -27.687 1.00 91.88 209 ASP A O 1
ATOM 1698 N N . ASN A 1 210 ? 8.061 5.803 -25.987 1.00 90.62 210 ASN A N 1
ATOM 1699 C CA . ASN A 1 210 ? 8.388 7.145 -25.521 1.00 90.62 210 ASN A CA 1
ATOM 1700 C C . ASN A 1 210 ? 8.314 7.271 -23.993 1.00 90.62 210 ASN A C 1
ATOM 1702 O O . ASN A 1 210 ? 7.618 6.517 -23.306 1.00 90.62 210 ASN A O 1
ATOM 1706 N N . PHE A 1 211 ? 8.989 8.300 -23.483 1.00 90.38 211 PHE A N 1
ATOM 1707 C CA . PHE A 1 211 ? 8.997 8.698 -22.075 1.00 90.38 211 PHE A CA 1
ATOM 1708 C C . PHE A 1 211 ? 8.372 10.089 -21.908 1.00 90.38 211 PHE A C 1
ATOM 1710 O O . PHE A 1 211 ? 8.954 10.992 -21.308 1.00 90.38 211 PHE A O 1
ATOM 1717 N N . GLU A 1 212 ? 7.189 10.276 -22.502 1.00 88.69 212 GLU A N 1
ATOM 1718 C CA . GLU A 1 212 ? 6.442 11.534 -22.460 1.00 88.69 212 GLU A CA 1
ATOM 1719 C C . GLU A 1 212 ? 5.273 11.460 -21.466 1.00 88.69 212 GLU A C 1
ATOM 1721 O O . GLU A 1 212 ? 4.501 10.492 -21.433 1.00 88.69 212 GLU A O 1
ATOM 1726 N N . TRP A 1 213 ? 5.119 12.518 -20.664 1.00 90.19 213 TRP A N 1
ATOM 1727 C CA . TRP A 1 213 ? 3.998 12.711 -19.741 1.00 90.19 213 TRP A CA 1
ATOM 1728 C C . TRP A 1 213 ? 3.419 14.117 -19.944 1.00 90.19 213 TRP A C 1
ATOM 1730 O O . TRP A 1 213 ? 3.837 15.053 -19.258 1.00 90.19 213 TRP A O 1
ATOM 1740 N N . PRO A 1 214 ? 2.445 14.290 -20.860 1.00 91.31 214 PRO A N 1
ATOM 1741 C CA . PRO A 1 214 ? 1.895 15.609 -21.184 1.00 91.31 214 PRO A CA 1
ATOM 1742 C C . PRO A 1 214 ? 1.357 16.366 -19.965 1.00 91.31 214 PRO A C 1
ATOM 1744 O O . PRO A 1 214 ? 1.472 17.583 -19.884 1.00 91.31 214 PRO A O 1
ATOM 1747 N N . HIS A 1 215 ? 0.817 15.655 -18.970 1.00 90.94 215 HIS A N 1
ATOM 1748 C CA . HIS A 1 215 ? 0.353 16.274 -17.726 1.00 90.94 215 HIS A CA 1
ATOM 1749 C C . HIS A 1 215 ? 1.485 16.858 -16.871 1.00 90.94 215 HIS A C 1
ATOM 1751 O O . HIS A 1 215 ? 1.282 17.899 -16.253 1.00 90.94 215 HIS A O 1
ATOM 1757 N N . CYS A 1 216 ? 2.676 16.253 -16.874 1.00 89.62 216 CYS A N 1
ATOM 1758 C CA . CYS A 1 216 ? 3.854 16.813 -16.213 1.00 89.62 216 CYS A CA 1
ATOM 1759 C C . CYS A 1 216 ? 4.368 18.048 -16.966 1.00 89.62 216 CYS A C 1
ATOM 1761 O O . CYS A 1 216 ? 4.692 19.057 -16.343 1.00 89.62 216 CYS A O 1
ATOM 1763 N N . GLU A 1 217 ? 4.386 18.004 -18.302 1.00 90.25 217 GLU A N 1
ATOM 1764 C CA . GLU A 1 217 ? 4.787 19.149 -19.131 1.00 90.25 217 GLU A CA 1
ATOM 1765 C C . GLU A 1 217 ? 3.849 20.349 -18.937 1.00 90.25 217 GLU A C 1
ATOM 1767 O O . GLU A 1 217 ? 4.320 21.477 -18.789 1.00 90.25 217 GLU A O 1
ATOM 1772 N N . MET A 1 218 ? 2.534 20.113 -18.832 1.00 92.62 218 MET A N 1
ATOM 1773 C CA . MET A 1 218 ? 1.548 21.154 -18.502 1.00 92.62 218 MET A CA 1
ATOM 1774 C C . MET A 1 218 ? 1.809 21.820 -17.142 1.00 92.62 218 MET A C 1
ATOM 1776 O O . MET A 1 218 ? 1.458 22.982 -16.953 1.00 92.62 218 MET A O 1
ATOM 1780 N N . GLN A 1 219 ? 2.438 21.109 -16.206 1.00 93.38 219 GLN A N 1
ATOM 1781 C CA . GLN A 1 219 ? 2.848 21.633 -14.901 1.00 93.38 219 GLN A CA 1
ATOM 1782 C C . GLN A 1 219 ? 4.253 22.267 -14.916 1.00 93.38 219 GLN A C 1
ATOM 1784 O O . GLN A 1 219 ? 4.732 22.722 -13.880 1.00 93.38 219 GLN A O 1
ATOM 1789 N N . GLY A 1 220 ? 4.917 22.319 -16.075 1.00 91.62 220 GLY A N 1
ATOM 1790 C CA . GLY A 1 220 ? 6.250 22.901 -16.242 1.00 91.62 220 GLY A CA 1
ATOM 1791 C C . GLY A 1 220 ? 7.413 21.931 -16.003 1.00 91.62 220 GLY A C 1
ATOM 1792 O O . GLY A 1 220 ? 8.568 22.361 -16.002 1.00 91.62 220 GLY A O 1
ATOM 1793 N N . TYR A 1 221 ? 7.155 20.632 -15.825 1.00 87.06 221 TYR A N 1
ATOM 1794 C CA . TYR A 1 221 ? 8.214 19.630 -15.699 1.00 87.06 221 TYR A CA 1
ATOM 1795 C C . TYR A 1 221 ? 8.719 19.191 -17.076 1.00 87.06 221 TYR A C 1
ATOM 1797 O O . TYR A 1 221 ? 7.978 18.627 -17.879 1.00 87.06 221 TYR A O 1
ATOM 1805 N N . ASN A 1 222 ? 10.012 19.395 -17.339 1.00 82.88 222 ASN A N 1
ATOM 1806 C CA . ASN A 1 222 ? 10.653 18.916 -18.561 1.00 82.88 222 ASN A CA 1
ATOM 1807 C C . ASN A 1 222 ? 11.231 17.507 -18.358 1.00 82.88 222 ASN A C 1
ATOM 1809 O O . ASN A 1 222 ? 12.372 17.349 -17.921 1.00 82.88 222 ASN A O 1
ATOM 1813 N N . MET A 1 223 ? 10.449 16.489 -18.714 1.00 79.06 223 MET A N 1
ATOM 1814 C CA . MET A 1 223 ? 10.883 15.086 -18.667 1.00 79.06 223 MET A CA 1
ATOM 1815 C C . MET A 1 223 ? 11.895 14.752 -19.778 1.00 79.06 223 MET A C 1
ATOM 1817 O O . MET A 1 223 ? 12.687 13.825 -19.645 1.00 79.06 223 MET A O 1
ATOM 1821 N N . LYS A 1 224 ? 11.947 15.545 -20.857 1.00 74.25 224 LYS A N 1
ATOM 1822 C CA . LYS A 1 224 ? 12.853 15.314 -21.994 1.00 74.25 224 LYS A CA 1
ATOM 1823 C C . LYS A 1 224 ? 14.295 15.727 -21.740 1.00 74.25 224 LYS A C 1
ATOM 1825 O O . LYS A 1 224 ? 15.200 15.265 -22.423 1.00 74.25 224 LYS A O 1
ATOM 1830 N N . ALA A 1 225 ? 14.532 16.578 -20.745 1.00 67.62 225 ALA A N 1
ATOM 1831 C CA . ALA A 1 225 ? 15.868 17.073 -20.426 1.00 67.62 225 ALA A CA 1
ATOM 1832 C C . ALA A 1 225 ? 16.837 15.982 -19.933 1.00 67.62 225 ALA A C 1
ATOM 1834 O O . ALA A 1 225 ? 18.042 16.227 -19.869 1.00 67.62 225 ALA A O 1
ATOM 1835 N N . PHE A 1 226 ? 16.330 14.806 -19.552 1.00 62.56 226 PHE A N 1
ATOM 1836 C CA . PHE A 1 226 ? 17.123 13.786 -18.869 1.00 62.56 226 PHE A CA 1
ATOM 1837 C C . PHE A 1 226 ? 17.320 12.495 -19.668 1.00 62.56 226 PHE A C 1
ATOM 1839 O O . PHE A 1 226 ? 18.096 11.660 -19.205 1.00 62.56 226 PHE A O 1
ATOM 1846 N N . TYR A 1 227 ? 16.707 12.351 -20.850 1.00 59.66 227 TYR A N 1
ATOM 1847 C CA . TYR A 1 227 ? 17.011 11.266 -21.792 1.00 59.66 227 TYR A CA 1
ATOM 1848 C C . TYR A 1 227 ? 17.943 11.714 -22.933 1.00 59.66 227 TYR A C 1
ATOM 1850 O O . TYR A 1 227 ? 18.279 12.921 -23.040 1.00 59.66 227 TYR A O 1
#

Secondary structure (DSSP, 8-state):
--PPPPGGGGGGHHHHHHHHHHHHHTT-EE--S---TTS-TTTSS-EE-TTTTTT--HHHHHHHTTHHHH--EE-TT--EE---EETTTTEE-SS-TTS-HHHHHHHHHHHHHHHT------GGGSTTGGGSTTHHHHHHHHHHHHHHHHHSSS----PPPS--SSTT-STTPEEEEESSS-SS-PEEEHHHHHHHT-TT-TT-S---S----HHHHHTT--GGGG-

Organism: NCBI:txid3111310

pLDDT: mean 86.5, std 8.93, range [42.28, 97.31]

Radius of gyration: 24.19 Å; chains: 1; bounding box: 54×47×61 Å